Protein AF-A0A433BAV0-F1 (afdb_monomer)

Organism: NCBI:txid994334

Structure (mmCIF, N/CA/C/O backbone):
data_AF-A0A433BAV0-F1
#
_entry.id   AF-A0A433BAV0-F1
#
loop_
_atom_site.group_PDB
_atom_site.id
_atom_site.type_symbol
_atom_site.label_atom_id
_atom_site.label_alt_id
_atom_site.label_comp_id
_atom_site.label_asym_id
_atom_site.label_entity_id
_atom_site.label_seq_id
_atom_site.pdbx_PDB_ins_code
_atom_site.Cartn_x
_atom_site.Cartn_y
_atom_site.Cartn_z
_atom_site.occupancy
_atom_site.B_iso_or_equiv
_atom_site.auth_seq_id
_atom_site.auth_comp_id
_atom_site.auth_asym_id
_atom_site.auth_atom_id
_atom_site.pdbx_PDB_model_num
ATOM 1 N N . MET A 1 1 ? 34.988 6.916 -22.188 1.00 53.09 1 MET A N 1
ATOM 2 C CA . MET A 1 1 ? 36.425 6.679 -21.893 1.00 53.09 1 MET A CA 1
ATOM 3 C C . MET A 1 1 ? 37.044 7.766 -21.011 1.00 53.09 1 MET A C 1
ATOM 5 O O . MET A 1 1 ? 37.490 7.433 -19.924 1.00 53.09 1 MET A O 1
ATOM 9 N N . GLN A 1 2 ? 37.021 9.053 -21.386 1.00 59.09 2 GLN A N 1
ATOM 10 C CA . GLN A 1 2 ? 37.666 10.116 -20.585 1.00 59.09 2 GLN A CA 1
ATOM 11 C C . GLN A 1 2 ? 37.053 10.350 -19.188 1.00 59.09 2 GLN A C 1
ATOM 13 O O . GLN A 1 2 ? 37.791 10.640 -18.252 1.00 59.09 2 GLN A O 1
ATOM 18 N N . GLN A 1 3 ? 35.733 10.199 -19.019 1.00 59.81 3 GLN A N 1
ATOM 19 C CA . GLN A 1 3 ? 35.081 10.340 -17.706 1.00 59.81 3 GLN A CA 1
ATOM 20 C C . GLN A 1 3 ? 35.455 9.211 -16.736 1.00 59.81 3 GLN A C 1
ATOM 22 O O . GLN A 1 3 ? 35.831 9.491 -15.605 1.00 59.81 3 GLN A O 1
ATOM 27 N N . LEU A 1 4 ? 35.432 7.954 -17.194 1.00 59.22 4 LEU A N 1
ATOM 28 C CA . LEU A 1 4 ? 35.876 6.798 -16.405 1.00 59.22 4 LEU A CA 1
ATOM 29 C C . LEU A 1 4 ? 37.362 6.902 -16.046 1.00 59.22 4 LEU A C 1
ATOM 31 O O . LEU A 1 4 ? 37.728 6.664 -14.903 1.00 59.22 4 LEU A O 1
ATOM 35 N N . TYR A 1 5 ? 38.200 7.344 -16.990 1.00 74.44 5 TYR A N 1
ATOM 36 C CA . TYR A 1 5 ? 39.617 7.588 -16.728 1.00 74.44 5 TYR A CA 1
ATOM 37 C C . TYR A 1 5 ? 39.815 8.643 -15.633 1.00 74.44 5 TYR A C 1
ATOM 39 O O . TYR A 1 5 ? 40.478 8.362 -14.642 1.00 74.44 5 TYR A O 1
ATOM 47 N N . ARG A 1 6 ? 39.164 9.813 -15.740 1.00 75.00 6 ARG A N 1
ATOM 48 C CA . ARG A 1 6 ? 39.225 10.861 -14.703 1.00 75.00 6 ARG A CA 1
ATOM 49 C C . ARG A 1 6 ? 38.683 10.392 -13.356 1.00 75.00 6 ARG A C 1
ATOM 51 O O . ARG A 1 6 ? 39.215 10.785 -12.324 1.00 75.00 6 ARG A O 1
ATOM 58 N N . HIS A 1 7 ? 37.641 9.566 -13.362 1.00 71.25 7 HIS A N 1
ATOM 59 C CA . HIS A 1 7 ? 37.057 9.021 -12.144 1.00 71.25 7 HIS A CA 1
ATOM 60 C C . HIS A 1 7 ? 38.015 8.047 -11.443 1.00 71.25 7 HIS A C 1
ATOM 62 O O . HIS A 1 7 ? 38.162 8.114 -10.228 1.00 71.25 7 HIS A O 1
ATOM 68 N N . VAL A 1 8 ? 38.727 7.202 -12.192 1.00 74.06 8 VAL A N 1
ATOM 69 C CA . VAL A 1 8 ? 39.723 6.275 -11.633 1.00 74.06 8 VAL A CA 1
ATOM 70 C C . VAL A 1 8 ? 40.983 7.014 -11.176 1.00 74.06 8 VAL A C 1
ATOM 72 O O . VAL A 1 8 ? 41.477 6.751 -10.084 1.00 74.06 8 VAL A O 1
ATOM 75 N N . THR A 1 9 ? 41.485 7.976 -11.957 1.00 80.56 9 THR A N 1
ATOM 76 C CA . THR A 1 9 ? 42.717 8.714 -11.619 1.00 80.56 9 THR A CA 1
ATOM 77 C C . THR A 1 9 ? 42.513 9.817 -10.581 1.00 80.56 9 THR A C 1
ATOM 79 O O . THR A 1 9 ? 43.483 10.291 -10.001 1.00 80.56 9 THR A O 1
ATOM 82 N N . GLY A 1 10 ? 41.273 10.267 -10.369 1.00 81.06 10 GLY A N 1
ATOM 83 C CA . GLY A 1 10 ? 40.931 11.328 -9.418 1.00 81.06 10 GLY A CA 1
ATOM 84 C C . GLY A 1 10 ? 40.781 10.859 -7.970 1.00 81.06 10 GLY A C 1
ATOM 85 O O . GLY A 1 10 ? 40.664 11.691 -7.075 1.00 81.06 10 GLY A O 1
ATOM 86 N N . HIS A 1 11 ? 40.794 9.547 -7.726 1.00 82.88 11 HIS A N 1
ATOM 87 C CA . HIS A 1 11 ? 40.560 8.973 -6.406 1.00 82.88 11 HIS A CA 1
ATOM 88 C C . HIS A 1 11 ? 41.718 8.072 -5.985 1.00 82.88 11 HIS A C 1
ATOM 90 O O . HIS A 1 11 ? 42.185 7.219 -6.738 1.00 82.88 11 HIS A O 1
ATOM 96 N N . THR A 1 12 ? 42.183 8.257 -4.752 1.00 89.12 12 THR A N 1
ATOM 97 C CA . THR A 1 12 ? 43.285 7.471 -4.189 1.00 89.12 12 THR A CA 1
ATOM 98 C C . THR A 1 12 ? 42.813 6.082 -3.761 1.00 89.12 12 THR A C 1
ATOM 100 O O . THR A 1 12 ? 41.631 5.865 -3.497 1.00 89.12 12 THR A O 1
ATOM 103 N N . ALA A 1 13 ? 43.743 5.135 -3.602 1.00 83.81 13 ALA A N 1
ATOM 104 C CA . ALA A 1 13 ? 43.439 3.812 -3.045 1.00 83.81 13 ALA A CA 1
ATOM 105 C C . ALA A 1 13 ? 42.728 3.892 -1.675 1.00 83.81 13 ALA A C 1
ATOM 107 O O . ALA A 1 13 ? 41.858 3.077 -1.381 1.00 83.81 13 ALA A O 1
ATOM 108 N N . SER A 1 14 ? 43.041 4.918 -0.873 1.00 83.75 14 SER A N 1
ATOM 109 C CA . SER A 1 14 ? 42.375 5.190 0.407 1.00 83.75 14 SER A CA 1
ATOM 110 C C . SER A 1 14 ? 40.902 5.578 0.230 1.00 83.75 14 SER A C 1
ATOM 112 O O . SER A 1 14 ? 40.043 5.054 0.935 1.00 83.75 14 SER A O 1
ATOM 114 N N . PHE A 1 15 ? 40.580 6.426 -0.755 1.00 83.62 15 PHE A N 1
ATOM 115 C CA . PHE A 1 15 ? 39.192 6.769 -1.080 1.00 83.62 15 PHE A CA 1
ATOM 116 C C . PHE A 1 15 ? 38.385 5.530 -1.482 1.00 83.62 15 PHE A C 1
ATOM 118 O O . PHE A 1 15 ? 37.270 5.336 -1.000 1.00 83.62 15 PHE A O 1
ATOM 125 N N . TRP A 1 16 ? 38.962 4.666 -2.321 1.00 79.69 16 TRP A N 1
ATOM 126 C CA . TRP A 1 16 ? 38.311 3.428 -2.750 1.00 79.69 16 TRP A CA 1
ATOM 127 C C . TRP A 1 16 ? 38.088 2.462 -1.588 1.00 79.69 16 TRP A C 1
ATOM 129 O O . TRP A 1 16 ? 36.984 1.943 -1.441 1.00 79.69 16 TRP A O 1
ATOM 139 N N . ALA A 1 17 ? 39.088 2.282 -0.722 1.00 85.06 17 ALA A N 1
ATOM 140 C CA . ALA A 1 17 ? 38.954 1.466 0.481 1.00 85.06 17 ALA A CA 1
ATOM 141 C C . ALA A 1 17 ? 37.868 2.016 1.419 1.00 85.06 17 ALA A C 1
ATOM 143 O O . ALA A 1 17 ? 37.034 1.258 1.908 1.00 85.06 17 ALA A O 1
ATOM 144 N N . HIS A 1 18 ? 37.822 3.333 1.624 1.00 83.19 18 HIS A N 1
ATOM 145 C CA . HIS A 1 18 ? 36.827 3.966 2.487 1.00 83.19 18 HIS A CA 1
ATOM 146 C C . HIS A 1 18 ? 35.410 3.876 1.902 1.00 83.19 18 HIS A C 1
ATOM 148 O O . HIS A 1 18 ? 34.465 3.576 2.626 1.00 83.19 18 HIS A O 1
ATOM 154 N N . SER A 1 19 ? 35.257 4.085 0.591 1.00 79.56 19 SER A N 1
ATOM 155 C CA . SER A 1 19 ? 33.977 3.942 -0.116 1.00 79.56 19 SER A CA 1
ATOM 156 C C . SER A 1 19 ? 33.468 2.500 -0.070 1.00 79.56 19 SER A C 1
ATOM 158 O O . SER A 1 19 ? 32.309 2.266 0.268 1.00 79.56 19 SER A O 1
ATOM 160 N N . PHE A 1 20 ? 34.354 1.531 -0.312 1.00 84.00 20 PHE A N 1
ATOM 161 C CA . PHE A 1 20 ? 34.034 0.109 -0.238 1.00 84.00 20 PHE A CA 1
ATOM 162 C C . PHE A 1 20 ? 33.634 -0.310 1.176 1.00 84.00 20 PHE A C 1
ATOM 164 O O . PHE A 1 20 ? 32.605 -0.951 1.342 1.00 84.00 20 PHE A O 1
ATOM 171 N N . VAL A 1 21 ? 34.385 0.099 2.206 1.00 87.62 21 VAL A N 1
ATOM 172 C CA . VAL A 1 21 ? 34.033 -0.175 3.609 1.00 87.62 21 VAL A CA 1
ATOM 173 C C . VAL A 1 21 ? 32.712 0.498 3.985 1.00 87.62 21 VAL A C 1
ATOM 175 O O . VAL A 1 21 ? 31.890 -0.126 4.645 1.00 87.62 21 VAL A O 1
ATOM 178 N N . LYS A 1 22 ? 32.452 1.729 3.529 1.00 81.00 22 LYS A N 1
ATOM 179 C CA . LYS A 1 22 ? 31.175 2.423 3.757 1.00 81.00 22 LYS A CA 1
ATOM 180 C C . LYS A 1 22 ? 30.002 1.700 3.088 1.00 81.00 22 LYS A C 1
ATOM 182 O O . LYS A 1 22 ? 28.964 1.543 3.725 1.00 81.00 22 LYS A O 1
ATOM 187 N N . GLN A 1 23 ? 30.174 1.231 1.851 1.00 76.69 23 GLN A N 1
ATOM 188 C CA . GLN A 1 23 ? 29.190 0.394 1.160 1.00 76.69 23 GLN A CA 1
ATOM 189 C C . GLN A 1 23 ? 28.991 -0.945 1.870 1.00 76.69 23 GLN A C 1
ATOM 191 O O . GLN A 1 23 ? 27.859 -1.351 2.088 1.00 76.69 23 GLN A O 1
ATOM 196 N N . LEU A 1 24 ? 30.063 -1.604 2.308 1.00 77.69 24 LEU A N 1
ATOM 197 C CA . LEU A 1 24 ? 29.986 -2.839 3.088 1.00 77.69 24 LEU A CA 1
ATOM 198 C C . LEU A 1 24 ? 29.249 -2.632 4.404 1.00 77.69 24 LEU A C 1
ATOM 200 O O . LEU A 1 24 ? 28.427 -3.458 4.757 1.00 77.69 24 LEU A O 1
ATOM 204 N N . ILE A 1 25 ? 29.499 -1.536 5.116 1.00 77.94 25 ILE A N 1
ATOM 205 C CA . ILE A 1 25 ? 28.779 -1.212 6.350 1.00 77.94 25 ILE A CA 1
ATOM 206 C C . ILE A 1 25 ? 27.303 -0.942 6.048 1.00 77.94 25 ILE A C 1
ATOM 208 O O . ILE A 1 25 ? 26.456 -1.432 6.788 1.00 77.94 25 ILE A O 1
ATOM 212 N N . SER A 1 26 ? 26.969 -0.229 4.964 1.00 71.19 26 SER A N 1
ATOM 213 C CA . SER A 1 26 ? 25.565 -0.050 4.570 1.00 71.19 26 SER A CA 1
ATOM 214 C C . SER A 1 26 ? 24.903 -1.365 4.165 1.00 71.19 26 SER A C 1
ATOM 216 O O . SER A 1 26 ? 23.768 -1.610 4.547 1.00 71.19 26 SER A O 1
ATOM 218 N N . GLU A 1 27 ? 25.616 -2.244 3.461 1.00 68.94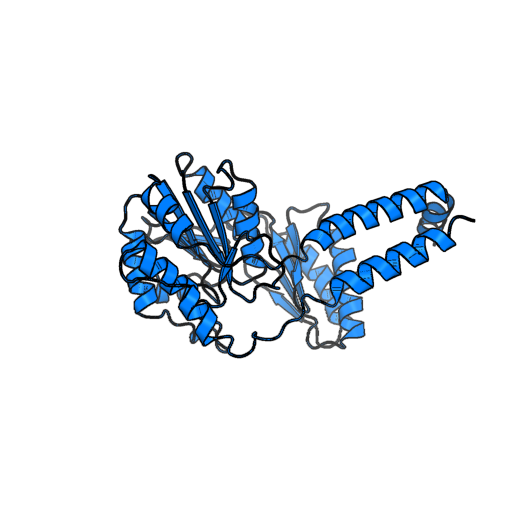 27 GLU A N 1
ATOM 219 C CA . GLU A 1 27 ? 25.099 -3.552 3.058 1.00 68.94 27 GLU A CA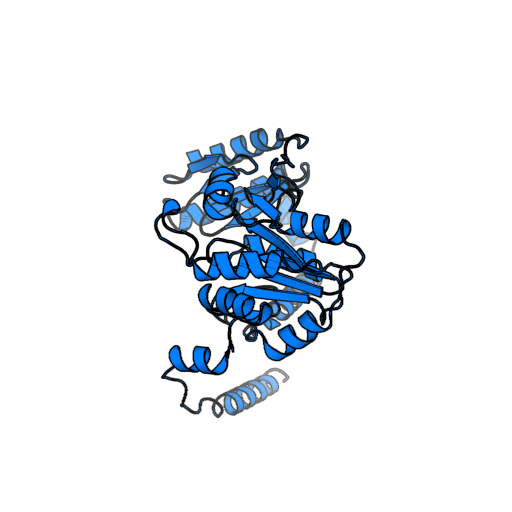 1
ATOM 220 C C . GLU A 1 27 ? 25.002 -4.515 4.240 1.00 68.94 27 GLU A C 1
ATOM 222 O O . GLU A 1 27 ? 24.068 -5.295 4.300 1.00 68.94 27 GLU A O 1
ATOM 227 N N . VAL A 1 28 ? 25.907 -4.442 5.218 1.00 66.12 28 VAL A N 1
ATOM 228 C CA . VAL A 1 28 ? 25.837 -5.221 6.463 1.00 66.12 28 VAL A CA 1
ATOM 229 C C . VAL A 1 28 ? 24.716 -4.708 7.367 1.00 66.12 28 VAL A C 1
ATOM 231 O O . VAL A 1 28 ? 24.016 -5.522 7.959 1.00 66.12 28 VAL A O 1
ATOM 234 N N . ALA A 1 29 ? 24.487 -3.393 7.428 1.00 60.03 29 ALA A N 1
ATOM 235 C CA . ALA A 1 29 ? 23.325 -2.810 8.102 1.00 60.03 29 ALA A CA 1
ATOM 236 C C . ALA A 1 29 ? 22.004 -3.208 7.416 1.00 60.03 29 ALA A C 1
ATOM 238 O O . ALA A 1 29 ? 21.011 -3.457 8.093 1.00 60.03 29 ALA A O 1
ATOM 239 N N . ASN A 1 30 ? 22.004 -3.350 6.087 1.00 56.72 30 ASN A N 1
ATOM 240 C CA . ASN A 1 30 ? 20.874 -3.912 5.342 1.00 56.72 30 ASN A CA 1
ATOM 241 C C . ASN A 1 30 ? 20.777 -5.445 5.491 1.00 56.72 30 ASN A C 1
ATOM 243 O O . ASN A 1 30 ? 19.691 -6.009 5.418 1.00 56.72 30 ASN A O 1
ATOM 247 N N . ALA A 1 31 ? 21.899 -6.143 5.692 1.00 51.78 31 ALA A N 1
ATOM 248 C CA . ALA A 1 31 ? 21.953 -7.594 5.860 1.00 51.78 31 ALA A CA 1
ATOM 249 C C . ALA A 1 31 ? 21.593 -8.042 7.283 1.00 51.78 31 A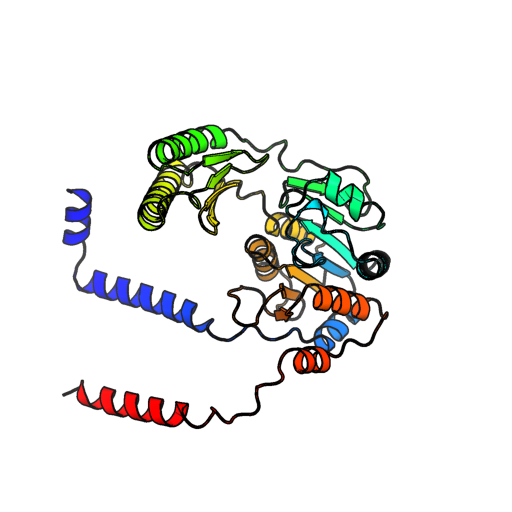LA A C 1
ATOM 251 O O . ALA A 1 31 ? 21.226 -9.200 7.463 1.00 51.78 31 ALA A O 1
ATOM 252 N N . SER A 1 32 ? 21.645 -7.152 8.282 1.00 46.69 32 SER A N 1
ATOM 253 C CA . SER A 1 32 ? 21.119 -7.423 9.627 1.00 46.69 32 SER A CA 1
ATOM 254 C C . SER A 1 32 ? 19.591 -7.571 9.687 1.00 46.69 32 SER A C 1
ATOM 256 O O . SER A 1 32 ? 19.089 -8.077 10.688 1.00 46.69 32 SER A O 1
ATOM 258 N N . ASP A 1 33 ? 18.868 -7.274 8.600 1.00 49.81 33 ASP A N 1
ATOM 259 C CA . ASP A 1 33 ? 17.461 -7.666 8.397 1.00 49.81 33 ASP A CA 1
ATOM 260 C C . ASP A 1 33 ? 17.317 -9.132 7.921 1.00 49.81 33 ASP A C 1
ATOM 262 O O . ASP A 1 33 ? 16.349 -9.514 7.266 1.00 49.81 33 ASP A O 1
ATOM 266 N N . SER A 1 34 ? 18.282 -10.000 8.242 1.00 53.66 34 SER A N 1
ATOM 267 C CA . SER A 1 34 ? 18.169 -11.454 8.064 1.00 53.66 34 SER A CA 1
ATOM 268 C C . SER A 1 34 ? 17.353 -12.142 9.166 1.00 53.66 34 SER A C 1
ATOM 270 O O . SER A 1 34 ? 17.265 -13.370 9.181 1.00 53.66 34 SER A O 1
ATOM 272 N N . ASN A 1 35 ? 16.801 -11.385 10.118 1.00 66.00 35 ASN A N 1
ATOM 273 C CA . ASN A 1 35 ? 15.854 -11.934 11.077 1.00 66.00 35 ASN A CA 1
ATOM 274 C C . ASN A 1 35 ? 14.478 -12.048 10.411 1.00 66.00 35 ASN A C 1
ATOM 276 O O . ASN A 1 35 ? 13.991 -11.051 9.879 1.00 66.00 35 ASN A O 1
ATOM 280 N N . PRO A 1 36 ? 13.838 -13.229 10.454 1.00 84.12 36 PRO A N 1
ATOM 281 C CA . PRO A 1 36 ? 12.478 -13.382 9.963 1.00 84.12 36 PRO A CA 1
ATOM 282 C C . PRO A 1 36 ? 11.559 -12.369 10.642 1.00 84.12 36 PRO A C 1
ATOM 284 O O . PRO A 1 36 ? 11.639 -12.182 11.863 1.00 84.12 36 PRO A O 1
ATOM 287 N N . THR A 1 37 ? 10.674 -11.734 9.876 1.00 91.69 37 THR A N 1
ATOM 288 C CA . THR A 1 37 ? 9.649 -10.856 10.445 1.00 91.69 37 THR A CA 1
ATOM 289 C C . THR A 1 37 ? 8.831 -11.677 11.452 1.00 91.69 37 THR A C 1
ATOM 291 O O . THR A 1 37 ? 8.431 -12.798 11.132 1.00 91.69 37 THR A O 1
ATOM 294 N N . PRO A 1 38 ? 8.589 -11.202 12.686 1.00 94.25 38 PRO A N 1
ATOM 295 C CA . PRO A 1 38 ? 7.866 -11.985 13.685 1.00 94.25 38 PRO A CA 1
ATOM 296 C C . PRO A 1 38 ? 6.385 -12.131 13.318 1.00 94.25 38 PRO A C 1
ATOM 298 O O . PRO A 1 38 ? 5.824 -11.308 12.591 1.00 94.25 38 PRO A O 1
ATOM 301 N N . PHE A 1 39 ? 5.736 -13.185 13.818 1.00 95.50 39 PHE A N 1
ATOM 302 C CA . PHE A 1 39 ? 4.282 -13.337 13.700 1.00 95.50 39 PHE A CA 1
ATOM 303 C C . PHE A 1 39 ? 3.567 -12.239 14.477 1.00 95.50 39 PHE A C 1
ATOM 305 O O . PHE A 1 39 ? 3.983 -11.923 15.591 1.00 95.50 39 PHE A O 1
ATOM 312 N N . LEU A 1 40 ? 2.478 -11.713 13.915 1.00 96.56 40 LEU A N 1
ATOM 313 C CA . LEU A 1 40 ? 1.626 -10.716 14.564 1.00 96.56 40 LEU A CA 1
ATOM 314 C C . LEU A 1 40 ? 1.223 -11.143 15.985 1.00 96.56 40 LEU A C 1
ATOM 316 O O . LEU A 1 40 ? 0.585 -12.174 16.164 1.00 96.56 40 LEU A O 1
ATOM 320 N N . ASP A 1 41 ? 1.542 -10.335 16.996 1.00 95.19 41 ASP A N 1
ATOM 321 C CA . ASP A 1 41 ? 1.051 -10.544 18.362 1.00 95.19 41 ASP A CA 1
ATOM 322 C C . ASP A 1 41 ? -0.391 -10.026 18.486 1.00 95.19 41 ASP A C 1
ATOM 324 O O . ASP A 1 41 ? -0.634 -8.840 18.726 1.00 95.19 41 ASP A O 1
ATOM 328 N N . VAL A 1 42 ? -1.362 -10.921 18.290 1.00 94.12 42 VAL A N 1
ATOM 329 C CA . VAL A 1 42 ? -2.790 -10.563 18.301 1.00 94.12 42 VAL A CA 1
ATOM 330 C C . VAL A 1 42 ? -3.281 -10.164 19.690 1.00 94.12 42 VAL A C 1
ATOM 332 O O . VAL A 1 42 ? -4.112 -9.267 19.794 1.00 94.12 42 VAL A O 1
ATOM 335 N N . ASP A 1 43 ? -2.737 -10.729 20.767 1.00 93.12 43 ASP A N 1
ATOM 336 C CA . ASP A 1 43 ? -3.131 -10.344 22.128 1.00 93.12 43 ASP A CA 1
ATOM 337 C C . ASP A 1 43 ? -2.671 -8.917 22.453 1.00 93.12 43 ASP A C 1
ATOM 339 O O . ASP A 1 43 ? -3.371 -8.135 23.109 1.00 93.12 43 ASP A O 1
ATOM 343 N N . ASN A 1 44 ? -1.469 -8.547 22.008 1.00 95.06 44 ASN A N 1
ATOM 344 C CA . ASN A 1 44 ? -0.986 -7.177 22.114 1.00 95.06 44 ASN A CA 1
ATOM 345 C C . ASN A 1 44 ? -1.782 -6.221 21.216 1.00 95.06 44 ASN A C 1
ATOM 347 O O . ASN A 1 44 ? -2.213 -5.174 21.706 1.00 95.06 44 ASN A O 1
ATOM 351 N N . LEU A 1 45 ? -2.039 -6.618 19.966 1.00 96.25 45 LEU A N 1
ATOM 352 C CA . LEU A 1 45 ? -2.880 -5.879 19.026 1.00 96.25 45 LEU A CA 1
ATOM 353 C C . LEU A 1 45 ? -4.260 -5.583 19.621 1.00 96.25 45 LEU A C 1
ATOM 355 O O . LEU A 1 45 ? -4.674 -4.430 19.626 1.00 96.25 45 LEU A O 1
ATOM 359 N N . LEU A 1 46 ? -4.952 -6.588 20.166 1.00 95.12 46 LEU A N 1
ATOM 360 C CA . LEU A 1 46 ? -6.289 -6.433 20.750 1.00 95.12 46 LEU A CA 1
ATOM 361 C C . LEU A 1 46 ? -6.283 -5.481 21.941 1.00 95.12 46 LEU A C 1
ATOM 363 O O . LEU A 1 46 ? -7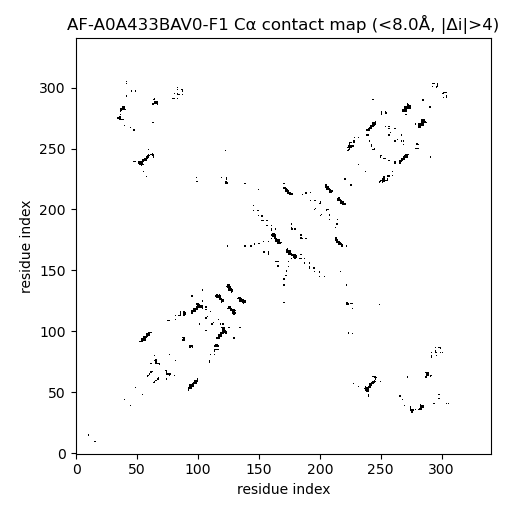.148 -4.614 22.040 1.00 95.12 46 LEU A O 1
ATOM 367 N N . ARG A 1 47 ? -5.295 -5.596 22.837 1.00 95.38 47 ARG A N 1
ATOM 368 C CA . ARG A 1 47 ? -5.162 -4.669 23.973 1.00 95.38 47 ARG A CA 1
ATOM 369 C C . ARG A 1 47 ? -4.980 -3.228 23.506 1.00 95.38 47 ARG A C 1
ATOM 371 O O . ARG A 1 47 ? -5.606 -2.330 24.065 1.00 95.38 47 ARG A O 1
ATOM 378 N N . LYS A 1 48 ? -4.139 -3.004 22.495 1.00 96.69 48 LYS A N 1
ATOM 379 C CA . LYS A 1 48 ? -3.901 -1.672 21.926 1.00 96.69 48 LYS A CA 1
ATOM 380 C C . LYS A 1 48 ? -5.107 -1.140 21.164 1.00 96.69 48 LYS A C 1
ATOM 382 O O . LYS A 1 48 ? -5.462 0.019 21.341 1.00 96.69 48 LYS A O 1
ATOM 387 N N . TYR A 1 49 ? -5.769 -1.992 20.394 1.00 96.94 49 TYR A N 1
ATOM 388 C CA . TYR A 1 49 ? -6.993 -1.667 19.681 1.00 96.94 49 TYR A CA 1
ATOM 389 C C . TYR A 1 49 ? -8.115 -1.283 20.656 1.00 96.94 49 TYR A C 1
ATOM 391 O O . TYR A 1 49 ? -8.659 -0.193 20.571 1.00 96.94 49 TYR A O 1
ATOM 399 N N . HIS A 1 50 ? -8.429 -2.096 21.663 1.00 94.69 50 HIS A N 1
ATOM 400 C CA . HIS A 1 50 ? -9.496 -1.749 22.610 1.00 94.69 50 HIS A CA 1
ATOM 401 C C . HIS A 1 50 ? -9.154 -0.559 23.518 1.00 94.69 50 HIS A C 1
ATOM 403 O O . HIS A 1 50 ? -10.062 0.111 24.006 1.00 94.69 50 HIS A O 1
ATOM 409 N N . GLY A 1 51 ? -7.866 -0.286 23.746 1.00 95.50 51 GLY A N 1
ATOM 410 C CA . GLY A 1 51 ? -7.409 0.865 24.526 1.00 95.50 51 GLY A CA 1
ATOM 411 C C . GLY A 1 51 ? -7.396 2.195 23.765 1.00 95.50 51 GLY A C 1
ATOM 412 O O . GLY A 1 51 ? -7.309 3.241 24.408 1.00 95.50 51 GLY A O 1
ATOM 413 N N . SER A 1 52 ? -7.468 2.172 22.433 1.00 97.06 52 SER A N 1
ATOM 414 C CA . SER A 1 52 ? -7.400 3.366 21.588 1.00 97.06 52 SER A CA 1
ATOM 415 C C . SER A 1 52 ? -8.773 3.972 21.317 1.00 97.06 52 SER A C 1
ATOM 417 O O . SER A 1 52 ? -9.797 3.275 21.292 1.00 97.06 52 SER A O 1
ATOM 419 N N . LYS A 1 53 ? -8.785 5.293 21.128 1.00 96.50 53 LYS A N 1
ATOM 420 C CA . LYS A 1 53 ? -10.000 6.096 20.938 1.00 96.50 53 LYS A CA 1
ATOM 421 C C . LYS A 1 53 ? -10.261 6.442 19.481 1.00 96.50 53 LYS A C 1
ATOM 423 O O . LYS A 1 53 ? -11.408 6.698 19.133 1.00 96.50 53 LYS A O 1
ATOM 428 N N . LYS A 1 54 ? -9.229 6.494 18.639 1.00 97.44 54 LYS A N 1
ATOM 429 C CA . LYS A 1 54 ? -9.363 6.818 17.219 1.00 97.44 54 LYS A CA 1
ATOM 430 C C . LYS A 1 54 ? -8.368 6.010 16.393 1.00 97.44 54 LYS A C 1
ATOM 432 O O . LYS A 1 54 ? -7.158 6.220 16.454 1.00 97.44 54 LYS A O 1
ATOM 437 N N . ARG A 1 55 ? -8.903 5.096 15.589 1.00 98.12 55 ARG A N 1
ATOM 438 C CA . ARG A 1 55 ? -8.163 4.012 14.940 1.00 98.12 55 ARG A CA 1
ATOM 439 C C . ARG A 1 55 ? -8.195 4.174 13.432 1.00 98.12 55 ARG A C 1
ATOM 441 O O . ARG A 1 55 ? -9.268 4.267 12.842 1.00 98.12 55 ARG A O 1
ATOM 448 N N . LEU A 1 56 ? -7.027 4.167 12.805 1.00 98.38 56 LEU A N 1
ATOM 449 C CA . LEU A 1 56 ? -6.897 4.153 11.350 1.00 98.38 56 LEU A CA 1
ATOM 450 C C . LEU A 1 56 ? -6.555 2.740 10.885 1.00 98.38 56 LEU A C 1
ATOM 452 O O . LEU A 1 56 ? -5.536 2.189 11.291 1.00 98.38 56 LEU A O 1
ATOM 456 N N . LEU A 1 57 ? -7.401 2.142 10.053 1.00 98.62 57 LEU A N 1
ATOM 457 C CA . LEU A 1 57 ? -7.242 0.756 9.615 1.00 98.62 57 LEU A CA 1
ATOM 458 C C . LEU A 1 57 ? -7.129 0.726 8.089 1.00 98.62 57 LEU A C 1
ATOM 460 O O . LEU A 1 57 ? -8.080 1.066 7.390 1.00 98.62 57 LEU A O 1
ATOM 464 N N . PHE A 1 58 ? -5.966 0.334 7.582 1.00 98.50 58 PHE A N 1
ATOM 465 C CA . PHE A 1 58 ? -5.632 0.302 6.162 1.00 98.50 58 PHE A CA 1
ATOM 466 C C . PHE A 1 58 ? -5.441 -1.141 5.703 1.00 98.50 58 PHE A C 1
ATOM 468 O O . PHE A 1 58 ? -4.658 -1.895 6.283 1.00 98.50 58 PHE A O 1
ATOM 475 N N . PHE A 1 59 ? -6.129 -1.530 4.642 1.00 98.38 59 PHE A N 1
ATOM 476 C CA . PHE A 1 59 ? -6.034 -2.875 4.095 1.00 98.38 59 PHE A CA 1
ATOM 477 C C . PHE A 1 59 ? -5.787 -2.802 2.599 1.00 98.38 59 PHE A C 1
ATOM 479 O O . PHE A 1 59 ? -6.523 -2.138 1.873 1.00 98.38 59 PHE A O 1
ATOM 486 N N . ASP A 1 60 ? -4.783 -3.516 2.118 1.00 97.38 60 ASP A N 1
ATOM 487 C CA . ASP A 1 60 ? -4.790 -3.935 0.726 1.00 97.38 60 ASP A CA 1
ATOM 488 C C . ASP A 1 60 ? -5.907 -4.975 0.475 1.00 97.38 60 ASP A C 1
ATOM 490 O O . ASP A 1 60 ? -6.493 -5.527 1.410 1.00 97.38 60 ASP A O 1
ATOM 494 N N . TYR A 1 61 ? -6.245 -5.218 -0.791 1.00 94.56 61 TYR A N 1
ATOM 495 C CA . TYR A 1 61 ? -7.287 -6.158 -1.181 1.00 94.56 61 TYR A CA 1
ATOM 496 C C . TYR A 1 61 ? -6.737 -7.518 -1.641 1.00 94.56 61 TYR A C 1
ATOM 498 O O . TYR A 1 61 ? -6.948 -8.528 -0.963 1.00 94.56 61 TYR A O 1
ATOM 506 N N . ASP A 1 62 ? -6.068 -7.567 -2.794 1.00 89.50 62 ASP A N 1
ATOM 507 C CA . ASP A 1 62 ? -5.653 -8.809 -3.452 1.00 89.50 62 ASP A CA 1
ATOM 508 C C . ASP A 1 62 ? -4.449 -9.431 -2.752 1.00 89.50 62 ASP A C 1
ATOM 510 O O . ASP A 1 62 ? -3.400 -8.827 -2.694 1.00 89.50 62 ASP A O 1
ATOM 514 N N . GLY A 1 63 ? -4.569 -10.661 -2.259 1.00 88.31 63 GLY A N 1
ATOM 515 C CA . GLY A 1 63 ? -3.520 -11.302 -1.459 1.00 88.31 63 GLY A CA 1
ATOM 516 C C . GLY A 1 63 ? -3.571 -10.942 0.026 1.00 88.31 63 GLY A C 1
ATOM 517 O O . GLY A 1 63 ? -2.994 -11.670 0.835 1.00 88.31 63 GLY A O 1
ATOM 518 N N . THR A 1 64 ? -4.356 -9.926 0.397 1.00 94.56 64 THR A N 1
ATOM 519 C CA . THR A 1 64 ? -4.501 -9.449 1.779 1.00 94.56 64 THR A CA 1
ATOM 520 C C . THR A 1 64 ? -5.872 -9.765 2.381 1.00 94.56 64 THR A C 1
ATOM 522 O O . THR A 1 64 ? -5.954 -10.499 3.362 1.00 94.56 64 THR A O 1
ATOM 525 N N . LEU A 1 65 ? -6.963 -9.261 1.797 1.00 94.25 65 LEU A N 1
ATOM 526 C CA . LEU A 1 65 ? -8.344 -9.547 2.228 1.00 94.25 65 LEU A CA 1
ATOM 527 C C . LEU A 1 65 ? -8.978 -10.705 1.448 1.00 94.25 65 LEU A C 1
ATOM 529 O O . LEU A 1 65 ? -9.952 -11.309 1.897 1.00 94.25 65 LEU A O 1
ATOM 533 N N . THR A 1 66 ? -8.431 -11.021 0.275 1.00 90.69 66 THR A N 1
ATOM 534 C CA . THR A 1 66 ? -8.852 -12.146 -0.565 1.00 90.69 66 THR A CA 1
ATOM 535 C C . THR A 1 66 ? -7.620 -12.903 -1.066 1.00 90.69 66 THR A C 1
ATOM 537 O O . THR A 1 66 ? -6.595 -12.280 -1.330 1.00 90.69 66 THR A O 1
ATOM 540 N N . PRO A 1 67 ? -7.629 -14.244 -1.173 1.00 85.12 67 PRO A N 1
ATOM 541 C CA . PRO A 1 67 ? -6.493 -14.984 -1.722 1.00 85.12 67 PRO A CA 1
ATOM 542 C C . PRO A 1 67 ? -6.171 -14.579 -3.166 1.00 85.12 67 PRO A C 1
ATOM 544 O O . PRO A 1 67 ? -7.079 -14.372 -3.971 1.00 85.12 67 PRO A O 1
ATOM 547 N N . ILE A 1 68 ? -4.887 -14.585 -3.539 1.00 76.25 68 ILE A N 1
ATOM 548 C CA . ILE A 1 68 ? -4.469 -14.373 -4.934 1.00 76.25 68 ILE A CA 1
ATOM 549 C C . ILE A 1 68 ? -5.125 -15.434 -5.833 1.00 76.25 68 ILE A C 1
ATOM 551 O O . ILE A 1 68 ? -4.981 -16.644 -5.619 1.00 76.25 68 ILE A O 1
ATOM 555 N N . ARG A 1 69 ? -5.833 -14.992 -6.878 1.00 74.56 69 ARG A N 1
ATOM 556 C CA . ARG A 1 69 ? -6.448 -15.865 -7.891 1.00 74.56 69 ARG A CA 1
ATOM 557 C C . ARG A 1 69 ? -5.785 -15.679 -9.251 1.00 74.56 69 ARG A C 1
ATOM 559 O O . ARG A 1 69 ? -5.318 -14.602 -9.594 1.00 74.56 69 ARG A O 1
ATOM 566 N N . LYS A 1 70 ? -5.784 -16.749 -10.057 1.00 61.34 70 LYS A N 1
ATOM 567 C CA . LYS A 1 70 ? -5.235 -16.726 -11.428 1.00 61.34 70 LYS A CA 1
ATOM 568 C C . LYS A 1 70 ? -6.012 -15.798 -12.363 1.00 61.34 70 LYS A C 1
ATOM 570 O O . LYS A 1 70 ? -5.423 -15.231 -13.272 1.00 61.34 70 LYS A O 1
ATOM 575 N N . MET A 1 71 ? -7.324 -15.682 -12.161 1.00 58.81 71 MET A N 1
ATOM 576 C CA . MET A 1 71 ? -8.175 -14.766 -12.914 1.00 58.81 71 MET A CA 1
ATOM 577 C C . MET A 1 71 ? -8.543 -13.586 -12.012 1.00 58.81 71 MET A C 1
ATOM 579 O O . MET A 1 71 ? -9.132 -13.826 -10.954 1.00 58.81 71 MET A O 1
ATOM 583 N N . PRO A 1 72 ? -8.252 -12.337 -12.416 1.00 61.12 72 PRO A N 1
ATOM 584 C CA . PRO A 1 72 ? -8.548 -11.155 -11.612 1.00 61.12 72 PRO A CA 1
ATOM 585 C C . PRO A 1 72 ? -10.016 -11.063 -11.174 1.00 61.12 72 PRO A C 1
ATOM 587 O O . PRO A 1 72 ? -10.276 -10.660 -10.047 1.00 61.12 72 PRO A O 1
ATOM 590 N N . ASN A 1 73 ? -10.967 -11.489 -12.010 1.00 64.62 73 ASN A N 1
ATOM 591 C CA . ASN A 1 73 ? -12.407 -11.408 -11.721 1.00 64.62 73 ASN A CA 1
ATOM 592 C C . ASN A 1 73 ? -12.903 -12.500 -10.753 1.00 64.62 73 ASN A C 1
ATOM 594 O O . ASN A 1 73 ? -14.053 -12.478 -10.336 1.00 64.62 73 ASN A O 1
ATOM 598 N N . ALA A 1 74 ? -12.054 -13.471 -10.398 1.00 67.31 74 ALA A N 1
ATOM 599 C CA . ALA A 1 74 ? -12.395 -14.554 -9.474 1.00 67.31 74 ALA A CA 1
ATOM 600 C C . ALA A 1 74 ? -12.025 -14.240 -8.013 1.00 67.31 74 ALA A C 1
ATOM 602 O O . ALA A 1 74 ? -12.240 -15.076 -7.135 1.00 67.31 74 ALA A O 1
ATOM 603 N N . ALA A 1 75 ? -11.456 -13.062 -7.742 1.00 69.81 75 ALA A N 1
ATOM 604 C CA . ALA A 1 75 ? -11.049 -12.614 -6.410 1.00 69.81 75 ALA A CA 1
ATOM 605 C C . ALA A 1 75 ? -12.236 -12.120 -5.555 1.00 69.81 75 ALA A C 1
ATOM 607 O O . ALA A 1 75 ? -12.083 -11.195 -4.771 1.00 69.81 75 ALA A O 1
ATOM 608 N N . VAL A 1 76 ? -13.412 -12.739 -5.707 1.00 76.69 76 VAL A N 1
ATOM 609 C CA . VAL A 1 76 ? -14.662 -12.343 -5.042 1.00 76.69 76 VAL A CA 1
ATOM 610 C C . VAL A 1 76 ? -14.483 -12.329 -3.513 1.00 76.69 76 VAL A C 1
ATOM 612 O O . VAL A 1 76 ? -13.902 -13.277 -2.971 1.00 76.69 76 VAL A O 1
ATOM 615 N N . PRO A 1 77 ? -14.994 -11.299 -2.805 1.00 84.38 77 PRO A N 1
ATOM 616 C CA . PRO A 1 77 ? -14.939 -11.220 -1.349 1.00 84.38 77 PRO A CA 1
ATOM 617 C C . PRO A 1 77 ? -15.507 -12.469 -0.658 1.00 84.38 77 PRO A C 1
ATOM 619 O O . PRO A 1 77 ? -16.643 -12.861 -0.944 1.00 84.38 77 PRO A O 1
ATOM 622 N N . PRO A 1 78 ? -14.795 -13.068 0.311 1.00 85.62 78 PRO A N 1
ATOM 623 C CA . PRO A 1 78 ? -15.401 -14.055 1.196 1.00 85.62 78 PRO A CA 1
ATOM 624 C C . PRO A 1 78 ? -16.578 -13.435 1.981 1.00 85.62 78 PRO A C 1
ATOM 626 O O . PRO A 1 78 ? -16.434 -12.318 2.485 1.00 85.62 78 PRO A O 1
ATOM 629 N N . PRO A 1 79 ? -17.718 -14.134 2.160 1.00 88.56 79 PRO A N 1
ATOM 630 C CA . PRO A 1 79 ? -18.867 -13.590 2.895 1.00 88.56 79 PRO A CA 1
ATOM 631 C C . PRO A 1 79 ? -18.529 -13.149 4.325 1.00 88.56 79 PRO A C 1
ATOM 633 O O . PRO A 1 79 ? -18.980 -12.097 4.779 1.00 88.56 79 PRO A O 1
ATOM 636 N N . ASP A 1 80 ? -17.687 -13.921 5.018 1.00 88.94 80 ASP A N 1
ATOM 637 C CA . ASP A 1 80 ? -17.217 -13.575 6.362 1.00 88.94 80 ASP A CA 1
ATOM 638 C C . ASP A 1 80 ? -16.349 -12.314 6.358 1.00 88.94 80 ASP A C 1
ATOM 640 O O . ASP A 1 80 ? -16.470 -11.491 7.261 1.00 88.94 80 ASP A O 1
ATOM 644 N N . MET A 1 81 ? -15.527 -12.118 5.320 1.00 93.50 81 MET A N 1
ATOM 645 C CA . MET A 1 81 ? -14.708 -10.913 5.178 1.00 93.50 81 MET A CA 1
ATOM 646 C C . MET A 1 81 ? -15.596 -9.673 5.059 1.00 93.50 81 MET A C 1
ATOM 648 O O . MET A 1 81 ? -15.413 -8.737 5.831 1.00 93.50 81 MET A O 1
ATOM 652 N N . LEU A 1 82 ? -16.612 -9.695 4.187 1.00 94.69 82 LEU A N 1
ATOM 653 C CA . LEU A 1 82 ? -17.560 -8.579 4.054 1.00 94.69 82 LEU A CA 1
ATOM 654 C C . LEU A 1 82 ? -18.283 -8.283 5.370 1.00 94.69 82 LEU A C 1
ATOM 656 O O . LEU A 1 82 ? -18.366 -7.132 5.792 1.00 94.69 82 LEU A O 1
ATOM 660 N N . LYS A 1 83 ? -18.760 -9.328 6.053 1.00 94.88 83 LYS A N 1
ATOM 661 C CA . LYS A 1 83 ? -19.429 -9.202 7.353 1.00 94.88 83 LYS A CA 1
ATOM 662 C C . LYS A 1 83 ? -18.520 -8.576 8.412 1.00 94.88 83 LYS A C 1
ATOM 664 O O . LYS A 1 83 ? -18.980 -7.744 9.192 1.00 94.88 83 LYS A O 1
ATOM 669 N N . TYR A 1 84 ? -17.258 -8.994 8.489 1.00 95.88 84 TYR A N 1
ATOM 670 C CA . TYR A 1 84 ? -16.315 -8.447 9.463 1.00 95.88 84 TYR A CA 1
ATOM 671 C C . TYR A 1 84 ? -15.889 -7.026 9.108 1.00 95.88 84 TYR A C 1
ATOM 673 O O . TYR A 1 84 ? -15.822 -6.197 10.009 1.00 95.88 84 TYR A O 1
ATOM 681 N N . MET A 1 85 ? -15.685 -6.718 7.826 1.00 96.19 85 MET A N 1
ATOM 682 C CA . MET A 1 85 ? -15.397 -5.359 7.360 1.00 96.19 85 MET A CA 1
ATOM 683 C C . MET A 1 85 ? -16.539 -4.393 7.674 1.00 96.19 85 MET A C 1
ATOM 685 O O . MET A 1 85 ? -16.277 -3.312 8.190 1.00 96.19 85 MET A O 1
ATOM 689 N N . GLN A 1 86 ? -17.792 -4.805 7.453 1.00 96.06 86 GLN A N 1
ATOM 690 C CA . GLN A 1 86 ? -18.971 -4.016 7.818 1.00 96.06 86 GLN A CA 1
ATOM 691 C C . GLN A 1 86 ? -18.988 -3.704 9.318 1.00 96.06 86 GLN A C 1
ATOM 693 O O . GLN A 1 86 ? -19.024 -2.543 9.707 1.00 96.06 86 GLN A O 1
ATOM 698 N N . LYS A 1 87 ? -18.852 -4.722 10.177 1.00 96.56 87 LYS A N 1
ATOM 699 C CA . LYS A 1 87 ? -18.790 -4.515 11.634 1.00 96.56 87 LYS A CA 1
ATOM 700 C C . LYS A 1 87 ? -17.618 -3.639 12.072 1.00 96.56 87 LYS A C 1
ATOM 702 O O . LYS A 1 87 ? -17.724 -2.911 13.053 1.00 96.56 87 LYS A O 1
ATOM 707 N N . LEU A 1 88 ? -16.486 -3.748 11.381 1.00 96.75 88 LEU A N 1
ATOM 708 C CA . LEU A 1 88 ? -15.303 -2.951 11.672 1.00 96.75 88 LEU A CA 1
ATOM 709 C C . LEU A 1 88 ? -15.540 -1.476 11.325 1.00 96.75 88 LEU A C 1
ATOM 711 O O . LEU A 1 88 ? -15.121 -0.613 12.090 1.00 96.75 88 LEU A O 1
ATOM 715 N N . ALA A 1 89 ? -16.213 -1.199 10.207 1.00 96.44 89 ALA A N 1
ATOM 716 C CA . ALA A 1 89 ? -16.557 0.148 9.750 1.00 96.44 89 ALA A CA 1
ATOM 717 C C . ALA A 1 89 ? -17.745 0.774 10.511 1.00 96.44 89 ALA A C 1
ATOM 719 O O . ALA A 1 89 ? -17.907 1.991 10.514 1.00 96.44 89 ALA A O 1
ATOM 720 N N . GLU A 1 90 ? -18.565 -0.036 11.185 1.00 95.75 90 GLU A N 1
ATOM 721 C CA . GLU A 1 90 ? -19.662 0.430 12.046 1.00 95.75 90 GLU A CA 1
ATOM 722 C C . GLU A 1 90 ? -19.195 1.035 13.380 1.00 95.75 90 GLU A C 1
ATOM 724 O O . GLU A 1 90 ? -19.934 1.823 13.974 1.00 95.75 90 GLU A O 1
ATOM 729 N N . ASP A 1 91 ? -17.999 0.690 13.876 1.00 96.56 91 ASP A N 1
ATOM 730 C CA . ASP A 1 91 ? -17.445 1.320 15.083 1.00 96.56 91 ASP A CA 1
ATOM 731 C C . ASP A 1 91 ? -17.045 2.773 14.760 1.00 96.56 91 ASP A C 1
ATOM 733 O O . ASP A 1 91 ? -16.122 2.984 13.973 1.00 96.56 91 ASP A O 1
ATOM 737 N N . PRO A 1 92 ? -17.666 3.792 15.387 1.00 95.50 92 PRO A N 1
ATOM 738 C CA . PRO A 1 92 ? -17.388 5.199 15.088 1.00 95.50 92 PRO A CA 1
ATOM 739 C C . PRO A 1 92 ? -15.964 5.636 15.461 1.00 95.50 92 PRO A C 1
ATOM 741 O O . PRO A 1 92 ? -15.517 6.707 15.048 1.00 95.50 92 PRO A O 1
ATOM 744 N N . ASN A 1 93 ? -15.242 4.837 16.252 1.00 96.81 93 ASN A N 1
ATOM 745 C CA . ASN A 1 93 ? -13.836 5.083 16.566 1.00 96.81 93 ASN A CA 1
ATOM 746 C C . ASN A 1 93 ? -12.897 4.595 15.454 1.00 96.81 93 ASN A C 1
ATOM 748 O O . ASN A 1 93 ? -11.709 4.924 15.479 1.00 96.81 93 ASN A O 1
ATOM 752 N N . ASN A 1 94 ? -13.402 3.813 14.498 1.00 98.06 94 ASN A N 1
ATOM 753 C CA . ASN A 1 94 ? -12.631 3.267 13.395 1.00 98.06 94 ASN A CA 1
ATOM 754 C C . ASN A 1 94 ? -12.819 4.095 12.127 1.00 98.06 94 ASN A C 1
ATOM 756 O O . ASN A 1 94 ? -13.924 4.452 11.735 1.00 98.06 94 ASN A O 1
ATOM 760 N N . ILE A 1 95 ? -11.715 4.327 11.431 1.00 97.94 95 ILE A N 1
ATOM 761 C CA . ILE A 1 95 ? -11.704 4.856 10.073 1.00 97.94 95 ILE A CA 1
ATOM 762 C C . ILE A 1 95 ? -11.032 3.796 9.216 1.00 97.94 95 ILE A C 1
ATOM 764 O O . ILE A 1 95 ? -9.815 3.598 9.281 1.00 97.94 95 ILE A O 1
ATOM 768 N N . VAL A 1 96 ? -11.851 3.084 8.450 1.00 98.19 96 VAL A N 1
ATOM 769 C CA . VAL A 1 96 ? -11.437 1.900 7.699 1.00 98.19 96 VAL A CA 1
ATOM 770 C C . VAL A 1 96 ? -11.269 2.255 6.233 1.00 98.19 96 VAL A C 1
ATOM 772 O O . VAL A 1 96 ? -12.152 2.870 5.635 1.00 98.19 96 VAL A O 1
ATOM 775 N N . TRP A 1 97 ? -10.141 1.859 5.652 1.00 98.44 97 TRP A N 1
ATOM 776 C CA . TRP A 1 97 ? -9.830 2.079 4.248 1.00 98.44 97 TRP A CA 1
ATOM 777 C C . TRP A 1 97 ? -9.304 0.814 3.584 1.00 98.44 97 TRP A C 1
ATOM 779 O O . TRP A 1 97 ? -8.362 0.194 4.078 1.00 98.44 97 TRP A O 1
ATOM 789 N N . VAL A 1 98 ? -9.860 0.487 2.418 1.00 98.25 98 VAL A N 1
ATOM 790 C CA . VAL A 1 98 ? -9.248 -0.457 1.478 1.00 98.25 98 VAL A CA 1
ATOM 791 C C . VAL A 1 98 ? -8.483 0.328 0.418 1.00 98.25 98 VAL A C 1
ATOM 793 O O . VAL A 1 98 ? -9.066 1.143 -0.296 1.00 98.25 98 VAL A O 1
ATOM 796 N N . ILE A 1 99 ? -7.176 0.098 0.317 1.00 97.81 99 ILE A N 1
ATOM 797 C CA . ILE A 1 99 ? -6.264 0.788 -0.599 1.00 97.81 99 ILE A CA 1
ATOM 798 C C . ILE A 1 99 ? -5.701 -0.238 -1.583 1.00 97.81 99 ILE A C 1
ATOM 800 O O . ILE A 1 99 ? -4.789 -0.995 -1.262 1.00 97.81 99 ILE A O 1
ATOM 804 N N . SER A 1 100 ? -6.241 -0.263 -2.799 1.00 93.31 100 SER A N 1
ATOM 805 C CA . SER A 1 100 ? -6.003 -1.335 -3.766 1.00 93.31 100 SER A CA 1
ATOM 806 C C . SER A 1 100 ? -5.439 -0.825 -5.095 1.00 93.31 100 SER A C 1
ATOM 808 O O . SER A 1 100 ? -5.580 0.342 -5.465 1.00 93.31 100 SER A O 1
ATOM 810 N N . GLY A 1 101 ? -4.798 -1.730 -5.836 1.00 89.31 101 GLY A N 1
ATOM 811 C CA . GLY A 1 101 ? -4.458 -1.538 -7.248 1.00 89.31 101 GLY A CA 1
ATOM 812 C C . GLY A 1 101 ? -5.643 -1.702 -8.206 1.00 89.31 101 GLY A C 1
ATOM 813 O O . GLY A 1 101 ? -5.522 -1.359 -9.380 1.00 89.31 101 GLY A O 1
ATOM 814 N N . ARG A 1 102 ? -6.783 -2.216 -7.728 1.00 88.44 102 ARG A N 1
ATOM 815 C CA . ARG A 1 102 ? -7.998 -2.427 -8.527 1.00 88.44 102 ARG A CA 1
ATOM 816 C C . ARG A 1 102 ? -8.616 -1.121 -9.010 1.00 88.44 102 ARG A C 1
ATOM 818 O O . ARG A 1 102 ? -8.447 -0.074 -8.387 1.00 88.44 102 ARG A O 1
ATOM 825 N N . ASP A 1 103 ? -9.353 -1.205 -10.114 1.00 90.25 103 ASP A N 1
ATOM 826 C CA . ASP A 1 103 ? -10.137 -0.086 -10.626 1.00 90.25 103 ASP A CA 1
ATOM 827 C C . ASP A 1 103 ? -11.366 0.217 -9.748 1.00 90.25 103 ASP A C 1
ATOM 829 O O . ASP A 1 103 ? -11.749 -0.542 -8.852 1.00 90.25 103 ASP A O 1
ATOM 833 N N . GLN A 1 104 ? -11.977 1.373 -10.007 1.00 92.44 104 GLN A N 1
ATOM 834 C CA . GLN A 1 104 ? -13.131 1.874 -9.261 1.00 92.44 104 GLN A CA 1
ATOM 835 C C . GLN A 1 104 ? -14.350 0.946 -9.379 1.00 92.44 104 GLN A C 1
ATOM 837 O O . GLN A 1 104 ? -15.066 0.764 -8.398 1.00 92.44 104 GLN A O 1
ATOM 842 N N . ALA A 1 105 ? -14.573 0.355 -10.559 1.00 91.75 105 ALA A N 1
ATOM 843 C CA . ALA A 1 105 ? -15.749 -0.465 -10.835 1.00 91.75 105 ALA A CA 1
ATOM 844 C C . ALA A 1 105 ? -15.707 -1.778 -10.047 1.00 91.75 105 ALA A C 1
ATOM 846 O O . ALA A 1 105 ? -16.698 -2.137 -9.416 1.00 91.75 105 ALA A O 1
ATOM 847 N N . ALA A 1 106 ? -14.552 -2.445 -10.010 1.00 90.44 106 ALA A N 1
ATOM 848 C CA . ALA A 1 106 ? -14.351 -3.658 -9.227 1.00 90.44 106 ALA A CA 1
ATOM 849 C C . ALA A 1 106 ? -14.531 -3.401 -7.722 1.00 90.44 106 ALA A C 1
ATOM 851 O O . ALA A 1 106 ? -15.198 -4.172 -7.033 1.00 90.44 106 ALA A O 1
ATOM 852 N N . LEU A 1 107 ? -13.972 -2.300 -7.202 1.00 93.69 107 LEU A N 1
ATOM 853 C CA . LEU A 1 107 ? -14.134 -1.955 -5.786 1.00 93.69 107 LEU A CA 1
ATOM 854 C C . LEU A 1 107 ? -15.576 -1.559 -5.442 1.00 93.69 107 LEU A C 1
ATOM 856 O O . LEU A 1 107 ? -16.057 -1.918 -4.369 1.00 93.69 107 LEU A O 1
ATOM 860 N N . ASP A 1 108 ? -16.284 -0.865 -6.335 1.00 94.44 108 ASP A N 1
ATOM 861 C CA . ASP A 1 108 ? -17.706 -0.564 -6.151 1.00 94.44 108 ASP A CA 1
ATOM 862 C C . ASP A 1 108 ? -18.567 -1.832 -6.177 1.00 94.44 108 ASP A C 1
ATOM 864 O O . ASP A 1 108 ? -19.432 -1.991 -5.318 1.00 94.44 108 ASP A O 1
ATOM 868 N N . GLU A 1 109 ? -18.313 -2.755 -7.106 1.00 93.00 109 GLU A N 1
ATOM 869 C CA . GLU A 1 109 ? -19.045 -4.021 -7.205 1.00 93.00 109 GLU A CA 1
ATOM 870 C C . GLU A 1 109 ? -18.873 -4.878 -5.943 1.00 93.00 109 GLU A C 1
ATOM 872 O O . GLU A 1 109 ? -19.836 -5.448 -5.429 1.00 93.00 109 GLU A O 1
ATOM 877 N N . TRP A 1 110 ? -17.645 -4.971 -5.431 1.00 92.31 110 TRP A N 1
ATOM 878 C CA . TRP A 1 110 ? -17.304 -5.911 -4.364 1.00 92.31 110 TRP A CA 1
ATOM 879 C C . TRP A 1 110 ? -17.447 -5.341 -2.958 1.00 92.31 110 TRP A C 1
ATOM 881 O O . TRP A 1 110 ? -17.809 -6.073 -2.038 1.00 92.31 110 TRP A O 1
ATOM 891 N N . LEU A 1 111 ? -17.141 -4.058 -2.774 1.00 94.38 111 LEU A N 1
ATOM 892 C CA . LEU A 1 111 ? -17.078 -3.405 -1.464 1.00 94.38 111 LEU A CA 1
ATOM 893 C C . LEU A 1 111 ? -18.025 -2.208 -1.351 1.00 94.38 111 LEU A C 1
ATOM 895 O O . LEU A 1 111 ? -18.170 -1.659 -0.264 1.00 94.38 111 LEU A O 1
ATOM 899 N N . GLY A 1 112 ? -18.701 -1.806 -2.430 1.00 90.81 112 GLY A N 1
ATOM 900 C CA . GLY A 1 112 ? -19.600 -0.647 -2.425 1.00 90.81 112 GLY A CA 1
ATOM 901 C C . GLY A 1 112 ? -20.837 -0.798 -1.537 1.00 90.81 112 GLY A C 1
ATOM 902 O O . GLY A 1 112 ? -21.468 0.209 -1.231 1.00 90.81 112 GLY A O 1
ATOM 903 N N . ASN A 1 113 ? -21.155 -2.024 -1.108 1.00 91.62 113 ASN A N 1
ATOM 904 C CA . ASN A 1 113 ? -22.231 -2.319 -0.157 1.00 91.62 113 ASN A CA 1
ATOM 905 C C . ASN A 1 113 ? -21.775 -2.293 1.312 1.00 91.62 113 ASN A C 1
ATOM 907 O O . ASN A 1 113 ? -22.594 -2.559 2.188 1.00 91.62 113 ASN A O 1
ATOM 911 N N . VAL A 1 114 ? -20.488 -2.046 1.585 1.00 94.44 114 VAL A N 1
ATOM 912 C CA . VAL A 1 114 ? -19.977 -1.890 2.950 1.00 94.44 114 VAL A CA 1
ATOM 913 C C . VAL A 1 114 ? -20.055 -0.413 3.323 1.00 94.44 114 VAL A C 1
ATOM 915 O O . VAL A 1 114 ? -19.302 0.408 2.795 1.00 94.44 114 VAL A O 1
ATOM 918 N N . ASP A 1 115 ? -20.984 -0.071 4.210 1.00 93.81 115 ASP A N 1
ATOM 919 C CA . ASP A 1 115 ? -21.182 1.309 4.652 1.00 93.81 115 ASP A CA 1
ATOM 920 C C . ASP A 1 115 ? -19.995 1.783 5.508 1.00 93.81 115 ASP A C 1
ATOM 922 O O . ASP A 1 115 ? -19.349 0.994 6.198 1.00 93.81 115 ASP A O 1
ATOM 926 N N . ASN A 1 116 ? -19.702 3.087 5.466 1.00 95.19 116 ASN A N 1
ATOM 927 C CA . ASN A 1 116 ? -18.589 3.730 6.182 1.00 95.19 116 ASN A CA 1
ATOM 928 C C . ASN A 1 116 ? -17.187 3.182 5.832 1.00 95.19 116 ASN A C 1
ATOM 930 O O . ASN A 1 116 ? -16.224 3.392 6.574 1.00 95.19 116 ASN A O 1
ATOM 934 N N . LEU A 1 117 ? -17.041 2.506 4.689 1.00 97.06 117 LEU A N 1
ATOM 935 C CA . LEU A 1 117 ? -15.753 2.029 4.195 1.00 97.06 117 LEU A CA 1
ATOM 936 C C . LEU A 1 117 ? -15.150 3.013 3.187 1.00 97.06 117 LEU A C 1
ATOM 938 O O . LEU A 1 117 ? -15.710 3.266 2.119 1.00 97.06 117 LEU A O 1
ATOM 942 N N . GLY A 1 118 ? -13.964 3.534 3.496 1.00 97.94 118 GLY A N 1
ATOM 943 C CA . GLY A 1 118 ? -13.170 4.301 2.544 1.00 97.94 118 GLY A CA 1
ATOM 944 C C . GLY A 1 118 ? -12.527 3.386 1.504 1.00 97.94 118 GLY A C 1
ATOM 945 O O . GLY A 1 118 ? -11.999 2.326 1.838 1.00 97.94 118 GLY A O 1
ATOM 946 N N . LEU A 1 119 ? -12.534 3.790 0.237 1.00 98.12 119 LEU A N 1
ATOM 947 C CA . LEU A 1 119 ? -11.918 3.036 -0.853 1.00 98.12 119 LEU A CA 1
ATOM 948 C C . LEU A 1 119 ? -10.891 3.896 -1.581 1.00 98.12 119 LEU A C 1
ATOM 950 O O . LEU A 1 119 ? -11.133 5.069 -1.872 1.00 98.12 119 LEU A O 1
ATOM 954 N N . SER A 1 120 ? -9.759 3.300 -1.933 1.00 97.06 120 SER A N 1
ATOM 955 C CA . SER A 1 120 ? -8.797 3.877 -2.859 1.00 97.06 120 SER A CA 1
ATOM 956 C C . SER A 1 120 ? -8.466 2.889 -3.973 1.00 97.06 120 SER A C 1
ATOM 958 O O . SER A 1 120 ? -8.126 1.738 -3.706 1.00 97.06 120 SER A O 1
ATOM 960 N N . ALA A 1 121 ? -8.593 3.358 -5.214 1.00 93.44 121 ALA A N 1
ATOM 961 C CA . ALA A 1 121 ? -8.405 2.579 -6.434 1.00 93.44 121 ALA A CA 1
ATOM 962 C C . ALA A 1 121 ? -7.135 3.001 -7.184 1.00 93.44 121 ALA A C 1
ATOM 964 O O . ALA A 1 121 ? -6.613 4.109 -7.001 1.00 93.44 121 ALA A O 1
ATOM 965 N N . GLU A 1 122 ? -6.673 2.107 -8.057 1.00 89.50 122 GLU A N 1
ATOM 966 C CA . GLU A 1 122 ? -5.524 2.279 -8.948 1.00 89.50 122 GLU A CA 1
ATOM 967 C C . GLU A 1 122 ? -4.266 2.767 -8.198 1.00 89.50 122 GLU A C 1
ATOM 969 O O . GLU A 1 122 ? -3.609 3.727 -8.595 1.00 89.50 122 GLU A O 1
ATOM 974 N N . HIS A 1 123 ? -3.944 2.133 -7.065 1.00 87.62 123 HIS A N 1
ATOM 975 C CA . HIS A 1 123 ? -2.786 2.457 -6.217 1.00 87.62 123 HIS A CA 1
ATOM 976 C C . HIS A 1 123 ? -2.761 3.908 -5.696 1.00 87.62 123 HIS A C 1
ATOM 978 O O . HIS A 1 123 ? -1.688 4.449 -5.429 1.00 87.62 123 HIS A O 1
ATOM 984 N N . GLY A 1 124 ? -3.926 4.539 -5.527 1.00 90.00 124 GLY A N 1
ATOM 985 C CA . GLY A 1 124 ? -4.031 5.894 -4.981 1.00 90.00 124 GLY A CA 1
ATOM 986 C C . GLY A 1 124 ? -4.401 6.975 -5.993 1.00 90.00 124 GLY A C 1
ATOM 987 O O . GLY A 1 124 ? -4.333 8.156 -5.663 1.00 90.00 124 GLY A O 1
ATOM 988 N N . CYS A 1 125 ? -4.799 6.620 -7.216 1.00 90.19 125 CYS A N 1
ATOM 989 C CA . CYS A 1 125 ? -5.302 7.612 -8.175 1.00 90.19 125 CYS A CA 1
ATOM 990 C C . CYS A 1 125 ? -6.709 8.096 -7.844 1.00 90.19 125 CYS A C 1
ATOM 992 O O . CYS A 1 125 ? -7.045 9.242 -8.134 1.00 90.19 125 CYS A O 1
ATOM 994 N N . PHE A 1 126 ? -7.525 7.230 -7.245 1.00 93.38 126 PHE A N 1
ATOM 995 C CA . PHE A 1 126 ? -8.903 7.543 -6.892 1.00 93.38 126 PHE A CA 1
ATOM 996 C C . PHE A 1 126 ? -9.131 7.293 -5.418 1.00 93.38 126 PHE A C 1
ATOM 998 O O . PHE A 1 126 ? -8.594 6.337 -4.852 1.00 93.38 126 PHE A O 1
ATOM 1005 N N . THR A 1 127 ? -9.968 8.124 -4.812 1.00 95.81 127 THR A N 1
ATOM 1006 C CA . THR A 1 127 ? -10.478 7.893 -3.462 1.00 95.81 127 THR A CA 1
ATOM 1007 C C . THR A 1 127 ? -11.979 8.113 -3.406 1.00 95.81 127 THR A C 1
ATOM 1009 O O . THR A 1 127 ? -12.522 9.006 -4.053 1.00 95.81 127 THR A O 1
ATOM 1012 N N . LYS A 1 128 ? -12.661 7.295 -2.616 1.00 96.50 128 LYS A N 1
ATOM 1013 C CA . LYS A 1 128 ? -14.059 7.455 -2.232 1.00 96.50 128 LYS A CA 1
ATOM 1014 C C . LYS A 1 128 ? -14.098 7.363 -0.713 1.00 96.50 128 LYS A C 1
ATOM 1016 O O . LYS A 1 128 ? -13.782 6.319 -0.154 1.00 96.50 128 LYS A O 1
ATOM 1021 N N . GLY A 1 129 ? -14.368 8.486 -0.050 1.00 94.69 129 GLY A N 1
ATOM 1022 C CA . GLY A 1 129 ? -14.380 8.542 1.413 1.00 94.69 129 GLY A CA 1
ATOM 1023 C C . GLY A 1 129 ? -15.540 7.740 2.026 1.00 94.69 129 GLY A C 1
ATOM 1024 O O . GLY A 1 129 ? -16.540 7.557 1.335 1.00 94.69 129 GLY A O 1
ATOM 1025 N N . PRO A 1 130 ? -15.441 7.333 3.308 1.00 90.19 130 PRO A N 1
ATOM 1026 C CA . PRO A 1 130 ? -16.483 6.597 4.039 1.00 90.19 130 PRO A CA 1
ATOM 1027 C C . PRO A 1 130 ? -17.896 7.182 3.908 1.00 90.19 130 PRO A C 1
ATOM 1029 O O . PRO A 1 130 ? -18.858 6.445 3.724 1.00 90.19 130 PRO A O 1
ATOM 1032 N N . ASP A 1 131 ? -17.999 8.513 3.928 1.00 85.88 131 ASP A N 1
ATOM 1033 C CA . ASP A 1 131 ? -19.273 9.245 3.906 1.00 85.88 131 ASP A CA 1
ATOM 1034 C C . ASP A 1 131 ? -19.703 9.669 2.487 1.00 85.88 131 ASP A C 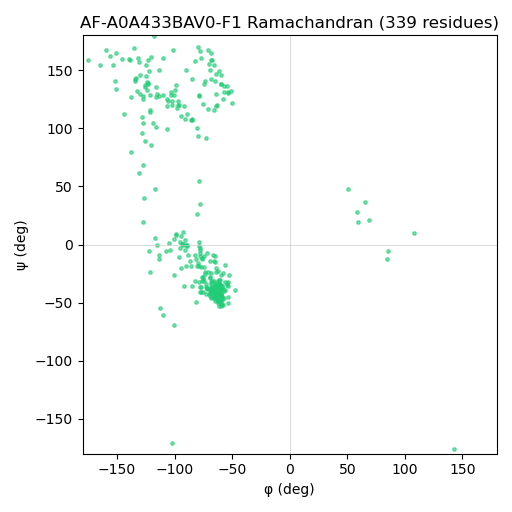1
ATOM 1036 O O . ASP A 1 131 ? -20.647 10.443 2.309 1.00 85.88 131 ASP A O 1
ATOM 1040 N N . SER A 1 132 ? -18.986 9.223 1.450 1.00 88.12 132 SER A N 1
ATOM 1041 C CA . SER A 1 132 ? -19.190 9.655 0.066 1.00 88.12 132 SER A CA 1
ATOM 1042 C C . SER A 1 132 ? -19.478 8.479 -0.855 1.00 88.12 132 SER A C 1
ATOM 1044 O O . SER A 1 132 ? -18.789 7.466 -0.857 1.00 88.12 132 SER A O 1
ATOM 1046 N N . LYS A 1 133 ? -20.445 8.664 -1.756 1.00 85.88 133 LYS A N 1
ATOM 1047 C CA . LYS A 1 133 ? -20.667 7.749 -2.888 1.00 85.88 133 LYS A CA 1
ATOM 1048 C C . LYS A 1 133 ? -19.896 8.152 -4.145 1.00 85.88 133 LYS A C 1
ATOM 1050 O O . LYS A 1 133 ? -19.933 7.438 -5.141 1.00 85.88 133 LYS A O 1
ATOM 1055 N N . LYS A 1 134 ? -19.215 9.301 -4.124 1.00 93.50 134 LYS A N 1
ATOM 1056 C CA . LYS A 1 134 ? -18.512 9.857 -5.280 1.00 93.50 134 LYS A CA 1
ATOM 1057 C C . LYS A 1 134 ? -17.009 9.634 -5.157 1.00 93.50 134 LYS A C 1
ATOM 1059 O O . LYS A 1 134 ? -16.400 10.016 -4.157 1.00 93.50 134 LYS A O 1
ATOM 1064 N N . TRP A 1 135 ? -16.431 9.084 -6.218 1.00 94.94 135 TRP A N 1
ATOM 1065 C CA . TRP A 1 135 ? -14.989 9.007 -6.400 1.00 94.94 135 TRP A CA 1
ATOM 1066 C C . TRP A 1 135 ? -14.387 10.369 -6.752 1.00 94.94 135 TRP A C 1
ATOM 1068 O O . TRP A 1 135 ? -14.943 11.128 -7.550 1.00 94.94 135 TRP A O 1
ATOM 1078 N N . ILE A 1 136 ? -13.220 10.642 -6.186 1.00 93.31 136 ILE A N 1
ATOM 1079 C CA . ILE A 1 136 ? -12.399 11.820 -6.437 1.00 93.31 136 ILE A CA 1
ATOM 1080 C C . ILE A 1 136 ? -11.158 11.367 -7.199 1.00 93.31 136 ILE A C 1
ATOM 1082 O O . ILE A 1 136 ? -10.479 10.431 -6.778 1.00 93.31 136 ILE A O 1
ATOM 1086 N N . ASN A 1 137 ? -10.871 12.030 -8.318 1.00 91.06 137 ASN A N 1
ATOM 1087 C CA . ASN A 1 137 ? -9.665 11.795 -9.097 1.00 91.06 137 ASN A CA 1
ATOM 1088 C C . ASN A 1 137 ? -8.507 12.624 -8.528 1.00 91.06 137 ASN A C 1
ATOM 1090 O O . ASN A 1 137 ? -8.449 13.833 -8.721 1.00 91.06 137 ASN A O 1
ATOM 1094 N N . LEU A 1 138 ? -7.556 11.972 -7.865 1.00 87.12 138 LEU A N 1
ATOM 1095 C CA . LEU A 1 138 ? -6.361 12.618 -7.313 1.00 87.12 138 LEU A CA 1
ATOM 1096 C C . LEU A 1 138 ? -5.295 12.919 -8.376 1.00 87.12 138 LEU A C 1
ATOM 1098 O O . LEU A 1 138 ? -4.273 13.524 -8.059 1.00 87.12 138 LEU A O 1
ATOM 1102 N N . THR A 1 139 ? -5.523 12.488 -9.619 1.00 83.25 139 THR A N 1
ATOM 1103 C CA . THR A 1 139 ? -4.610 12.680 -10.754 1.00 83.25 139 THR A CA 1
ATOM 1104 C C . THR A 1 139 ? -5.048 13.767 -11.727 1.00 83.25 139 THR A C 1
ATOM 1106 O O . THR A 1 139 ? -4.315 14.054 -12.663 1.00 83.25 139 THR A O 1
ATOM 1109 N N . GLU A 1 140 ? -6.223 14.370 -11.530 1.00 82.00 140 GLU A N 1
ATOM 1110 C CA . GLU A 1 140 ? -6.805 15.324 -12.487 1.00 82.00 140 GLU A CA 1
ATOM 1111 C C . GLU A 1 140 ? -5.950 16.585 -12.666 1.00 82.00 140 GLU A C 1
ATOM 1113 O O . GLU A 1 140 ? -5.808 17.080 -13.778 1.00 82.00 140 GLU A O 1
ATOM 1118 N N . GLU A 1 141 ? -5.318 17.048 -11.589 1.00 77.81 141 GLU A N 1
ATOM 1119 C CA . GLU A 1 141 ? -4.423 18.211 -11.600 1.00 77.81 141 GLU A CA 1
ATOM 1120 C C . GLU A 1 141 ? -2.949 17.835 -11.816 1.00 77.81 141 GLU A C 1
ATOM 1122 O O . GLU A 1 141 ? -2.078 18.706 -11.827 1.00 77.81 141 GLU A O 1
ATOM 1127 N N . LEU A 1 142 ? -2.636 16.542 -11.958 1.00 80.38 142 LEU A N 1
ATOM 1128 C CA . LEU A 1 142 ? -1.260 16.116 -12.175 1.00 80.38 142 LEU A CA 1
ATOM 1129 C C . LEU A 1 142 ? -0.868 16.328 -13.630 1.00 80.38 142 LEU A C 1
ATOM 1131 O O . LEU A 1 142 ? -1.511 15.821 -14.548 1.00 80.38 142 LEU A O 1
ATOM 1135 N N . ASP A 1 143 ? 0.260 17.002 -13.825 1.00 82.75 143 ASP A N 1
ATOM 1136 C CA . ASP A 1 143 ? 0.893 17.048 -15.129 1.00 82.75 143 ASP A CA 1
ATOM 1137 C C . ASP A 1 143 ? 1.379 15.643 -15.516 1.00 82.75 143 ASP A C 1
ATOM 1139 O O . ASP A 1 143 ? 2.244 15.060 -14.861 1.00 82.75 143 ASP A O 1
ATOM 1143 N N . MET A 1 144 ? 0.791 15.090 -16.578 1.00 85.38 144 MET A N 1
ATOM 1144 C CA . MET A 1 144 ? 1.143 13.787 -17.148 1.00 85.38 144 MET A CA 1
ATOM 1145 C C . MET A 1 144 ? 2.066 13.908 -18.368 1.00 85.38 144 MET A C 1
ATOM 1147 O O . MET A 1 144 ? 2.326 12.901 -19.029 1.00 85.38 144 MET A O 1
ATOM 1151 N N . SER A 1 145 ? 2.577 15.108 -18.672 1.00 87.44 145 SER A N 1
ATOM 1152 C CA . SER A 1 145 ? 3.494 15.362 -19.793 1.00 87.44 145 SER A CA 1
ATOM 1153 C C . SER A 1 145 ? 4.735 14.463 -19.766 1.00 87.44 145 SER A C 1
ATOM 1155 O O . SER A 1 145 ? 5.165 13.994 -20.821 1.00 87.44 145 SER A O 1
ATOM 1157 N N . TRP A 1 146 ? 5.214 14.112 -18.564 1.00 89.69 146 TRP A N 1
ATOM 1158 C CA . TRP A 1 146 ? 6.326 13.183 -18.327 1.00 89.69 146 TRP A CA 1
ATOM 1159 C C . TRP A 1 146 ? 6.157 11.830 -19.029 1.00 89.69 146 TRP A C 1
ATOM 1161 O O . TRP A 1 146 ? 7.144 11.156 -19.327 1.00 89.69 146 TRP A O 1
ATOM 1171 N N . LYS A 1 147 ? 4.915 11.399 -19.296 1.00 91.69 147 LYS A N 1
ATOM 1172 C CA . LYS A 1 147 ? 4.655 10.138 -19.995 1.00 91.69 147 LYS A CA 1
ATOM 1173 C C . LYS A 1 147 ? 5.243 10.139 -21.396 1.00 91.69 147 LYS A C 1
ATOM 1175 O O . LYS A 1 147 ? 5.690 9.087 -21.832 1.00 91.69 147 LYS A O 1
ATOM 1180 N N . ASN A 1 148 ? 5.270 11.279 -22.082 1.00 91.81 148 ASN A N 1
ATOM 1181 C CA . ASN A 1 148 ? 5.817 11.361 -23.435 1.00 91.81 148 ASN A CA 1
ATOM 1182 C C . ASN A 1 148 ? 7.324 11.074 -23.434 1.00 91.81 148 ASN A C 1
ATOM 1184 O O . ASN A 1 148 ? 7.773 10.224 -24.202 1.00 91.81 148 ASN A O 1
ATOM 1188 N N . ASP A 1 149 ? 8.070 11.685 -22.507 1.00 91.88 149 ASP A N 1
ATOM 1189 C CA . ASP A 1 149 ? 9.512 11.447 -22.350 1.00 91.88 149 ASP A CA 1
ATOM 1190 C C . ASP A 1 149 ? 9.802 9.975 -22.008 1.00 91.88 149 ASP A C 1
ATOM 1192 O O . ASP A 1 149 ? 10.701 9.342 -22.563 1.00 91.88 149 ASP A O 1
ATOM 1196 N N . VAL A 1 150 ? 9.003 9.389 -21.109 1.00 95.31 150 VAL A N 1
ATOM 1197 C CA . VAL A 1 150 ? 9.155 7.982 -20.710 1.00 95.31 150 VAL A CA 1
ATOM 1198 C C . VAL A 1 150 ? 8.780 7.024 -21.844 1.00 95.31 150 VAL A C 1
ATOM 1200 O O . VAL A 1 150 ? 9.455 6.011 -22.019 1.00 95.31 150 VAL A O 1
ATOM 1203 N N . ILE A 1 151 ? 7.737 7.322 -22.627 1.00 96.44 151 ILE A N 1
ATOM 1204 C CA . ILE A 1 151 ? 7.332 6.514 -23.789 1.00 96.44 151 ILE A CA 1
ATOM 1205 C C . ILE A 1 151 ? 8.443 6.488 -24.831 1.00 96.44 151 ILE A C 1
ATOM 1207 O O . ILE A 1 151 ? 8.715 5.417 -25.370 1.00 96.44 151 ILE A O 1
ATOM 1211 N N . GLU A 1 152 ? 9.098 7.615 -25.106 1.00 96.25 152 GLU A N 1
ATOM 1212 C CA . GLU A 1 152 ? 10.211 7.665 -26.059 1.00 96.25 152 GLU A CA 1
ATOM 1213 C C . GLU A 1 152 ? 11.353 6.739 -25.617 1.00 96.25 152 GLU A C 1
ATOM 1215 O O . GLU A 1 152 ? 11.809 5.885 -26.386 1.00 96.25 152 GLU A O 1
ATOM 1220 N N . ILE A 1 153 ? 11.740 6.823 -24.341 1.00 96.75 153 ILE A N 1
ATOM 1221 C CA . ILE A 1 153 ? 12.775 5.962 -23.759 1.00 96.75 153 ILE A CA 1
ATOM 1222 C C . ILE A 1 153 ? 12.346 4.491 -23.814 1.00 96.75 153 ILE A C 1
ATOM 1224 O O . ILE A 1 153 ? 13.087 3.645 -24.314 1.00 96.75 153 ILE A O 1
ATOM 1228 N N . PHE A 1 154 ? 11.144 4.155 -23.350 1.00 98.25 154 PHE A N 1
ATOM 1229 C CA . PHE A 1 154 ? 10.649 2.779 -23.389 1.00 98.25 154 PHE A CA 1
ATOM 1230 C C . PHE A 1 154 ? 10.520 2.233 -24.812 1.00 98.25 154 PHE A C 1
ATOM 1232 O O . PHE A 1 154 ? 10.806 1.054 -25.032 1.00 98.25 154 PHE A O 1
ATOM 1239 N N . THR A 1 155 ? 10.153 3.060 -25.788 1.00 98.31 155 THR A N 1
ATOM 1240 C CA . THR A 1 155 ? 10.071 2.658 -27.200 1.00 98.31 155 THR A CA 1
ATOM 1241 C C . THR A 1 155 ? 11.453 2.288 -27.721 1.00 98.31 155 THR A C 1
ATOM 1243 O O . THR A 1 155 ? 11.621 1.198 -28.270 1.00 98.31 155 THR A O 1
ATOM 1246 N N . TYR A 1 156 ? 12.469 3.108 -27.431 1.00 98.06 156 TYR A N 1
ATOM 1247 C CA . TYR A 1 156 ? 13.859 2.820 -27.787 1.00 98.06 156 TYR A CA 1
ATOM 1248 C C . TYR A 1 156 ? 14.324 1.440 -27.288 1.00 98.06 156 TYR A C 1
ATOM 1250 O O . TYR A 1 156 ? 14.940 0.680 -28.045 1.00 98.06 156 TYR A O 1
ATOM 1258 N N . TYR A 1 157 ? 14.022 1.082 -26.035 1.00 98.31 157 TYR A N 1
ATOM 1259 C CA . TYR A 1 157 ? 14.389 -0.231 -25.489 1.00 98.31 157 TYR A CA 1
ATOM 1260 C C . TYR A 1 157 ? 13.496 -1.362 -25.999 1.00 98.31 157 TYR A C 1
ATOM 1262 O O . TYR A 1 157 ? 13.986 -2.481 -26.168 1.00 98.31 157 TYR A O 1
ATOM 1270 N N . THR A 1 158 ? 12.226 -1.081 -26.292 1.00 98.19 158 THR A N 1
ATOM 1271 C CA . THR A 1 158 ? 11.283 -2.067 -26.836 1.00 98.19 158 THR A CA 1
ATOM 1272 C C . THR A 1 158 ? 11.717 -2.553 -28.214 1.00 98.19 158 THR A C 1
ATOM 1274 O O . THR A 1 158 ? 11.821 -3.758 -28.432 1.00 98.19 158 THR A O 1
ATOM 1277 N N . GLU A 1 159 ? 12.086 -1.638 -29.112 1.00 97.75 159 GLU A N 1
ATOM 1278 C CA . GLU A 1 159 ? 12.579 -1.962 -30.462 1.00 97.75 159 GLU A CA 1
ATOM 1279 C C . GLU A 1 159 ? 13.839 -2.837 -30.460 1.00 97.75 159 GLU A C 1
ATOM 1281 O O . GLU A 1 159 ? 14.104 -3.564 -31.415 1.00 97.75 159 GLU A O 1
ATOM 1286 N N . ARG A 1 160 ? 14.638 -2.758 -29.391 1.00 97.69 160 ARG A N 1
ATOM 1287 C CA . ARG A 1 160 ? 15.909 -3.484 -29.258 1.00 97.69 160 ARG A CA 1
ATOM 1288 C C . ARG A 1 160 ? 15.775 -4.784 -28.490 1.00 97.69 160 ARG A C 1
ATOM 1290 O O . ARG A 1 160 ? 16.712 -5.566 -28.490 1.00 97.69 160 ARG A O 1
ATOM 1297 N N . THR A 1 161 ? 14.640 -5.029 -27.845 1.00 97.62 161 THR A N 1
ATOM 1298 C CA . THR A 1 161 ? 14.476 -6.142 -26.909 1.00 97.62 161 THR A CA 1
ATOM 1299 C C . THR A 1 161 ? 13.278 -6.980 -27.336 1.00 97.62 161 THR A C 1
ATOM 1301 O O . THR A 1 161 ? 12.149 -6.749 -26.901 1.00 97.62 161 THR A O 1
ATOM 1304 N N . GLN A 1 162 ? 13.521 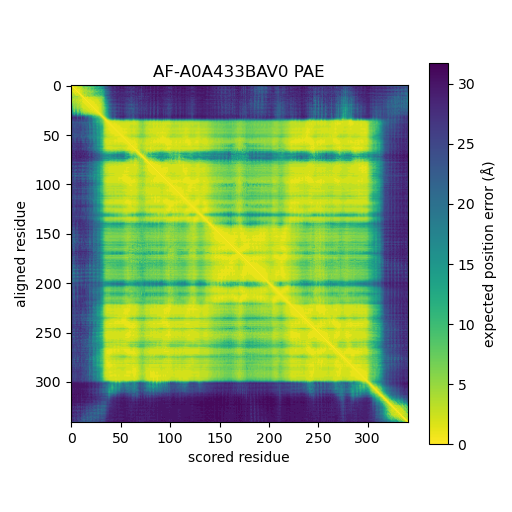-7.966 -28.203 1.00 96.94 162 GLN A N 1
ATOM 1305 C CA . GLN A 1 162 ? 12.477 -8.852 -28.723 1.00 96.94 162 GLN A CA 1
ATOM 1306 C C . GLN A 1 162 ? 11.684 -9.500 -27.577 1.00 96.94 162 GLN A C 1
ATOM 1308 O O . GLN A 1 162 ? 12.270 -10.028 -26.635 1.00 96.94 162 GLN A O 1
ATOM 1313 N N . GLY A 1 163 ? 10.352 -9.459 -27.660 1.00 93.56 163 GLY A N 1
ATOM 1314 C CA . GLY A 1 163 ? 9.451 -9.980 -26.625 1.00 93.56 163 GLY A CA 1
ATOM 1315 C C . GLY A 1 163 ? 9.147 -8.998 -25.486 1.00 93.56 163 GLY A C 1
ATOM 1316 O O . GLY A 1 163 ? 8.305 -9.298 -24.640 1.00 93.56 163 GLY A O 1
ATOM 1317 N N . SER A 1 164 ? 9.783 -7.824 -25.452 1.00 97.69 164 SER A N 1
ATOM 1318 C CA . SER A 1 164 ? 9.378 -6.742 -24.549 1.00 97.69 164 SER A CA 1
ATOM 1319 C C . SER A 1 164 ? 8.209 -5.929 -25.116 1.00 97.69 164 SER A C 1
ATOM 1321 O O . SER A 1 164 ? 7.963 -5.942 -26.322 1.00 97.69 164 SER A O 1
ATOM 1323 N N . PHE A 1 165 ? 7.471 -5.239 -24.248 1.00 97.31 165 PHE A N 1
ATOM 1324 C CA . PHE A 1 165 ? 6.385 -4.340 -24.646 1.00 97.31 165 PHE A CA 1
ATOM 1325 C C . PHE A 1 165 ? 6.112 -3.276 -23.578 1.00 97.31 165 PHE A C 1
ATOM 1327 O O . PHE A 1 165 ? 6.497 -3.424 -22.415 1.00 97.31 165 PHE A O 1
ATOM 1334 N N . ILE A 1 166 ? 5.414 -2.215 -23.983 1.00 97.31 166 ILE A N 1
ATOM 1335 C CA . ILE A 1 166 ? 4.984 -1.120 -23.110 1.00 97.31 166 ILE A CA 1
ATOM 1336 C C . ILE A 1 166 ? 3.511 -1.319 -22.755 1.00 97.31 166 ILE A C 1
ATOM 1338 O O . ILE A 1 166 ? 2.664 -1.502 -23.627 1.00 97.31 166 ILE A O 1
ATOM 1342 N N . GLU A 1 167 ? 3.201 -1.266 -21.468 1.00 90.62 167 GLU A N 1
ATOM 1343 C CA . GLU A 1 167 ? 1.849 -1.214 -20.933 1.00 90.62 167 GLU A CA 1
ATOM 1344 C C . GLU A 1 167 ? 1.528 0.225 -20.517 1.00 90.62 167 GLU A C 1
ATOM 1346 O O . GLU A 1 167 ? 2.220 0.826 -19.687 1.00 90.62 167 GLU A O 1
ATOM 1351 N N . HIS A 1 168 ? 0.453 0.768 -21.086 1.00 90.12 168 HIS A N 1
ATOM 1352 C CA . HIS A 1 168 ? -0.047 2.094 -20.749 1.00 90.12 168 HIS A CA 1
ATOM 1353 C C . HIS A 1 168 ? -1.132 1.981 -19.684 1.00 90.12 168 HIS A C 1
ATOM 1355 O O . HIS A 1 168 ? -2.238 1.520 -19.964 1.00 90.12 168 HIS A O 1
ATOM 1361 N N . LYS A 1 169 ? -0.826 2.439 -18.469 1.00 83.31 169 LYS A N 1
ATOM 1362 C CA . LYS A 1 169 ? -1.803 2.572 -17.386 1.00 83.31 169 LYS A CA 1
ATOM 1363 C C . LYS A 1 169 ? -2.234 4.028 -17.256 1.00 83.31 169 LYS A C 1
ATOM 1365 O O . LYS A 1 169 ? -1.609 4.940 -17.806 1.00 83.31 169 LYS A O 1
ATOM 1370 N N . ARG A 1 170 ? -3.305 4.279 -16.506 1.00 78.69 170 ARG A N 1
ATOM 1371 C CA . ARG A 1 170 ? -3.868 5.626 -16.344 1.00 78.69 170 ARG A CA 1
ATOM 1372 C C . ARG A 1 170 ? -2.881 6.611 -15.722 1.00 78.69 170 ARG A C 1
ATOM 1374 O O . ARG A 1 170 ? -2.698 7.703 -16.252 1.00 78.69 170 ARG A O 1
ATOM 1381 N N . SER A 1 171 ? -2.178 6.199 -14.674 1.00 82.25 171 SER A N 1
ATOM 1382 C CA . SER A 1 171 ? -1.233 7.032 -13.916 1.00 82.25 171 SER A CA 1
ATOM 1383 C C . SER A 1 171 ? 0.222 6.594 -14.030 1.00 82.25 171 SER A C 1
ATOM 1385 O O . SER A 1 171 ? 1.101 7.331 -13.603 1.00 82.25 171 SER A O 1
ATOM 1387 N N . SER A 1 172 ? 0.498 5.437 -14.628 1.00 87.81 172 SER A N 1
ATOM 1388 C CA . SER A 1 172 ? 1.853 4.913 -14.774 1.00 87.81 172 SER A CA 1
ATOM 1389 C C . SER A 1 172 ? 2.116 4.359 -16.174 1.00 87.81 172 SER A C 1
ATOM 1391 O O . SER A 1 172 ? 1.211 4.237 -17.006 1.00 87.81 172 SER A O 1
ATOM 1393 N N . LEU A 1 173 ? 3.380 4.074 -16.456 1.00 92.81 173 LEU A N 1
ATOM 1394 C CA . LEU A 1 173 ? 3.827 3.343 -17.638 1.00 92.81 173 LEU A CA 1
ATOM 1395 C C . LEU A 1 173 ? 4.675 2.175 -17.169 1.00 92.81 173 LEU A C 1
ATOM 1397 O O . LEU A 1 173 ? 5.504 2.344 -16.277 1.00 92.81 173 LEU A O 1
ATOM 1401 N N . THR A 1 174 ? 4.494 1.000 -17.757 1.00 93.81 174 THR A N 1
ATOM 1402 C CA . THR A 1 174 ? 5.280 -0.181 -17.391 1.00 93.81 174 THR A CA 1
ATOM 1403 C C . THR A 1 174 ? 5.911 -0.801 -18.625 1.00 93.81 174 THR A C 1
ATOM 1405 O O . THR A 1 174 ? 5.219 -1.150 -19.572 1.00 93.81 174 THR A O 1
ATOM 1408 N N . TRP A 1 175 ? 7.227 -0.974 -18.611 1.00 97.75 175 TRP A N 1
ATOM 1409 C CA . TRP A 1 175 ? 7.949 -1.718 -19.632 1.00 97.75 175 TRP A CA 1
ATOM 1410 C C . TRP A 1 175 ? 8.212 -3.141 -19.149 1.00 97.75 175 TRP A C 1
ATOM 1412 O O . TRP A 1 175 ? 8.898 -3.356 -18.145 1.00 97.75 175 TRP A O 1
ATOM 1422 N N . H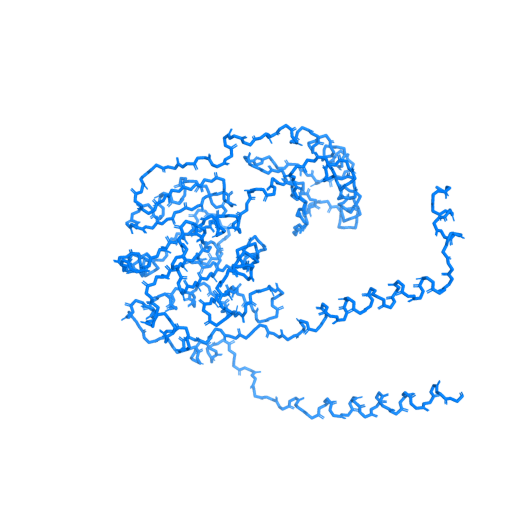IS A 1 176 ? 7.648 -4.125 -19.847 1.00 95.00 176 HIS A N 1
ATOM 1423 C CA . HIS A 1 176 ? 7.774 -5.543 -19.518 1.00 95.00 176 HIS A CA 1
ATOM 1424 C C . HIS A 1 176 ? 8.832 -6.194 -20.391 1.00 95.00 176 HIS A C 1
ATOM 1426 O O . HIS A 1 176 ? 8.790 -6.067 -21.607 1.00 95.00 176 HIS A O 1
ATOM 1432 N N . TYR A 1 177 ? 9.724 -6.973 -19.782 1.00 96.31 177 TYR A N 1
ATOM 1433 C CA . TYR A 1 177 ? 10.765 -7.728 -20.492 1.00 96.31 177 TYR A CA 1
ATOM 1434 C C . TYR A 1 177 ? 10.765 -9.213 -20.106 1.00 96.31 177 TYR A C 1
ATOM 1436 O O . TYR A 1 177 ? 11.746 -9.927 -20.291 1.00 96.31 177 TYR A O 1
ATOM 1444 N N . ARG A 1 178 ? 9.654 -9.709 -19.547 1.00 90.94 178 ARG A N 1
ATOM 1445 C CA . ARG A 1 178 ? 9.524 -11.101 -19.088 1.00 90.94 178 ARG A CA 1
ATOM 1446 C C . ARG A 1 178 ? 9.638 -12.129 -20.213 1.00 90.94 178 ARG A C 1
ATOM 1448 O O . ARG A 1 178 ? 10.159 -13.208 -19.967 1.00 90.94 178 ARG A O 1
ATOM 1455 N N . MET A 1 179 ? 9.123 -11.800 -21.396 1.00 90.25 179 MET A N 1
ATOM 1456 C CA . MET A 1 179 ? 9.134 -12.685 -22.566 1.00 90.25 179 MET A CA 1
ATOM 1457 C C . MET A 1 179 ? 10.384 -12.492 -23.435 1.00 90.25 179 MET A C 1
ATOM 1459 O O . MET A 1 179 ? 10.518 -13.156 -24.458 1.00 90.25 179 MET A O 1
ATOM 1463 N N . ALA A 1 180 ? 11.273 -11.574 -23.046 1.00 95.81 180 ALA A N 1
ATOM 1464 C CA . ALA A 1 180 ? 12.564 -11.413 -23.688 1.00 95.81 180 ALA A CA 1
ATOM 1465 C C . ALA A 1 180 ? 13.538 -12.502 -23.230 1.00 95.81 180 ALA A C 1
ATOM 1467 O O . ALA A 1 180 ? 13.313 -13.181 -22.222 1.00 95.81 180 ALA A O 1
ATOM 1468 N N . ASP A 1 181 ? 14.649 -12.627 -23.953 1.00 97.38 181 ASP A N 1
ATOM 1469 C CA . ASP A 1 181 ? 15.775 -13.435 -23.498 1.00 97.38 181 ASP A CA 1
ATOM 1470 C C . ASP A 1 181 ? 16.169 -13.043 -22.051 1.00 97.38 181 ASP A C 1
ATOM 1472 O O . ASP A 1 181 ? 16.260 -11.848 -21.748 1.00 97.38 181 ASP A O 1
ATOM 1476 N N . PRO A 1 182 ? 16.363 -14.002 -21.124 1.00 92.81 182 PRO A N 1
ATOM 1477 C CA . PRO A 1 182 ? 16.548 -13.687 -19.710 1.00 92.81 182 PRO A CA 1
ATOM 1478 C C . PRO A 1 182 ? 17.764 -12.819 -19.389 1.00 92.81 182 PRO A C 1
ATOM 1480 O O . PRO A 1 182 ? 17.659 -11.979 -18.485 1.00 92.81 182 PRO A O 1
ATOM 1483 N N . GLU A 1 183 ? 18.888 -13.032 -20.077 1.00 95.69 183 GLU A N 1
ATOM 1484 C CA . GLU A 1 183 ? 20.139 -12.302 -19.849 1.00 95.69 183 GLU A CA 1
ATOM 1485 C C . GLU A 1 183 ? 20.093 -10.952 -20.554 1.00 95.69 183 GLU A C 1
ATOM 1487 O O . GLU A 1 183 ? 20.306 -9.910 -19.926 1.00 95.69 183 GLU A O 1
ATOM 1492 N N . TYR A 1 184 ? 19.726 -10.954 -21.833 1.00 96.88 184 TYR A N 1
ATOM 1493 C CA . TYR A 1 184 ? 19.667 -9.740 -22.632 1.00 96.88 184 TYR A CA 1
ATOM 1494 C C . TYR A 1 184 ? 18.555 -8.794 -22.166 1.00 96.88 184 TYR A C 1
ATOM 1496 O O . TYR A 1 184 ? 18.774 -7.592 -22.042 1.00 96.88 184 TYR A O 1
ATOM 1504 N N . GLY A 1 185 ? 17.383 -9.321 -21.807 1.00 96.94 185 GLY A N 1
ATOM 1505 C CA . GLY A 1 185 ? 16.292 -8.536 -21.232 1.00 96.94 185 GLY A CA 1
ATOM 1506 C C . GLY A 1 185 ? 16.669 -7.906 -19.889 1.00 96.94 185 GLY A C 1
ATOM 1507 O O . GLY A 1 185 ? 16.337 -6.749 -19.642 1.00 96.94 185 GLY A O 1
ATOM 1508 N N . ALA A 1 186 ? 17.409 -8.621 -19.033 1.00 96.06 186 ALA A N 1
ATOM 1509 C CA . ALA A 1 186 ? 17.911 -8.061 -17.776 1.00 96.06 186 ALA A CA 1
ATOM 1510 C C . ALA A 1 186 ? 18.979 -6.978 -18.005 1.00 96.06 186 ALA A C 1
ATOM 1512 O O . ALA A 1 186 ? 18.968 -5.956 -17.316 1.00 96.06 186 ALA A O 1
ATOM 1513 N N . PHE A 1 187 ? 19.866 -7.176 -18.983 1.00 97.75 187 PHE A N 1
ATOM 1514 C CA . PHE A 1 187 ? 20.834 -6.169 -19.411 1.00 97.75 187 PHE A CA 1
ATOM 1515 C C . PHE A 1 187 ? 20.129 -4.898 -19.912 1.00 97.75 187 PHE A C 1
ATOM 1517 O O . PHE A 1 187 ? 20.360 -3.816 -19.375 1.00 97.75 187 PHE A O 1
ATOM 1524 N N . GLN A 1 188 ? 19.192 -5.038 -20.852 1.00 98.31 188 GLN A N 1
ATOM 1525 C CA . GLN A 1 188 ? 18.422 -3.925 -21.411 1.00 98.31 188 GLN A CA 1
ATOM 1526 C C . GLN A 1 188 ? 17.590 -3.200 -20.349 1.00 98.31 188 GLN A C 1
ATOM 1528 O O . GLN A 1 188 ? 17.500 -1.977 -20.379 1.00 98.31 188 GLN A O 1
ATOM 1533 N N . ALA A 1 189 ? 17.034 -3.919 -19.369 1.00 97.56 189 ALA A N 1
ATOM 1534 C CA . ALA A 1 189 ? 16.345 -3.304 -18.238 1.00 97.56 189 ALA A CA 1
ATOM 1535 C C . ALA A 1 189 ? 17.269 -2.434 -17.391 1.00 97.56 189 ALA A C 1
ATOM 1537 O O . ALA A 1 189 ? 16.889 -1.329 -17.015 1.00 97.56 189 ALA A O 1
ATOM 1538 N N . LYS A 1 190 ? 18.493 -2.888 -17.118 1.00 97.44 190 LYS A N 1
ATOM 1539 C CA . LYS A 1 190 ? 19.455 -2.0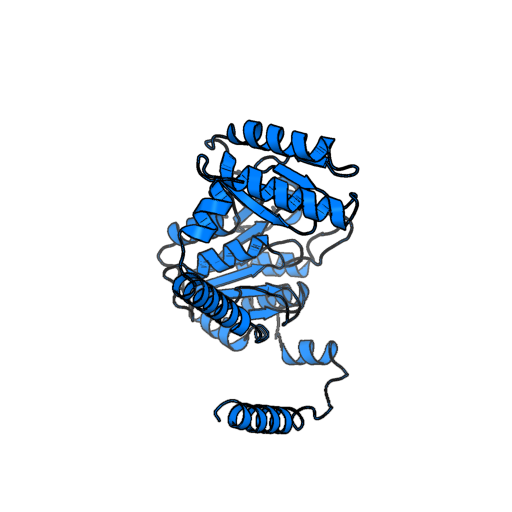90 -16.356 1.00 97.44 190 LYS A CA 1
ATOM 1540 C C . LYS A 1 190 ? 19.860 -0.824 -17.113 1.00 97.44 190 LYS A C 1
ATOM 1542 O O . LYS A 1 190 ? 19.885 0.254 -16.526 1.00 97.44 190 LYS A O 1
ATOM 1547 N N . GLU A 1 191 ? 20.091 -0.938 -18.417 1.00 98.12 191 GLU A N 1
ATOM 1548 C CA . GLU A 1 191 ? 20.389 0.220 -19.264 1.00 98.12 191 GLU A CA 1
ATOM 1549 C C . GLU A 1 191 ? 19.197 1.184 -19.355 1.00 98.12 191 GLU A C 1
ATOM 1551 O O . GLU A 1 191 ? 19.377 2.394 -19.233 1.00 98.12 191 GLU A O 1
ATOM 1556 N N . CYS A 1 192 ? 17.974 0.664 -19.491 1.00 97.62 192 CYS A N 1
ATOM 1557 C CA . CYS A 1 192 ? 16.750 1.463 -19.501 1.00 97.62 192 CYS A CA 1
ATOM 1558 C C . CYS A 1 192 ? 16.539 2.212 -18.191 1.00 97.62 192 CYS A C 1
ATOM 1560 O O . CYS A 1 192 ? 16.205 3.396 -18.209 1.00 97.62 192 CYS A O 1
ATOM 1562 N N . GLN A 1 193 ? 16.754 1.545 -17.058 1.00 96.69 193 GLN A N 1
ATOM 1563 C CA . GLN A 1 193 ? 16.688 2.179 -15.749 1.00 96.69 193 GLN A CA 1
ATOM 1564 C C . GLN A 1 193 ? 17.698 3.329 -15.658 1.00 96.69 193 GLN A C 1
ATOM 1566 O O . GLN A 1 193 ? 17.302 4.450 -15.355 1.00 96.69 193 GLN A O 1
ATOM 1571 N N . ASN A 1 194 ? 18.968 3.088 -16.001 1.00 95.69 194 ASN A N 1
ATOM 1572 C CA . ASN A 1 194 ? 20.002 4.128 -15.993 1.00 95.69 194 ASN A CA 1
ATOM 1573 C C . ASN A 1 194 ? 19.627 5.316 -16.897 1.00 95.69 194 ASN A C 1
ATOM 1575 O O . ASN A 1 194 ? 19.866 6.472 -16.547 1.00 95.69 194 ASN A O 1
ATOM 1579 N N . HIS A 1 195 ? 19.040 5.056 -18.068 1.00 95.56 195 HIS A N 1
ATOM 1580 C CA . HIS A 1 195 ? 18.592 6.111 -18.976 1.00 95.56 195 HIS A CA 1
ATOM 1581 C C . HIS A 1 195 ? 17.465 6.944 -18.347 1.00 95.56 195 HIS A C 1
ATOM 1583 O O . HIS A 1 195 ? 17.569 8.171 -18.304 1.00 95.56 195 HIS A O 1
ATOM 1589 N N . LEU A 1 196 ? 16.441 6.300 -17.783 1.00 94.88 196 LEU A N 1
ATOM 1590 C CA . LEU A 1 196 ? 15.348 6.982 -17.085 1.00 94.88 196 LEU A CA 1
ATOM 1591 C C . LEU A 1 196 ? 15.843 7.807 -15.886 1.00 94.88 196 LEU A C 1
ATOM 1593 O O . LEU A 1 196 ? 15.421 8.949 -15.712 1.00 94.88 196 LEU A O 1
ATOM 1597 N N . GLU A 1 197 ? 16.757 7.267 -15.077 1.00 92.25 197 GLU A N 1
ATOM 1598 C CA . GLU A 1 197 ? 17.316 7.968 -13.913 1.00 92.25 197 GLU A CA 1
ATOM 1599 C C . GLU A 1 197 ? 18.025 9.267 -14.322 1.00 92.25 197 GLU A C 1
ATOM 1601 O O . GLU A 1 197 ? 17.842 10.311 -13.694 1.00 92.25 197 GLU A O 1
ATOM 1606 N N . ASN A 1 198 ? 18.779 9.236 -15.422 1.00 89.12 198 ASN A N 1
ATOM 1607 C CA . ASN A 1 198 ? 19.510 10.404 -15.910 1.00 89.12 198 ASN A CA 1
ATOM 1608 C C . ASN A 1 198 ? 18.611 11.416 -16.637 1.00 89.12 198 ASN A C 1
ATOM 1610 O O . ASN A 1 198 ? 18.781 12.626 -16.471 1.00 89.12 198 ASN A O 1
ATOM 1614 N N . ALA A 1 199 ? 17.673 10.938 -17.457 1.00 85.06 199 ALA A N 1
ATOM 1615 C CA . ALA A 1 199 ? 16.864 11.789 -18.325 1.00 85.06 199 ALA A CA 1
ATOM 1616 C C . ALA A 1 199 ? 15.628 12.374 -17.625 1.00 85.06 199 ALA A C 1
ATOM 1618 O O . ALA A 1 199 ? 15.276 13.523 -17.904 1.00 85.06 199 ALA A O 1
ATOM 1619 N N . VAL A 1 200 ? 15.003 11.604 -16.725 1.00 81.12 200 VAL A N 1
ATOM 1620 C CA . VAL A 1 200 ? 13.655 11.867 -16.193 1.00 81.12 200 VAL A CA 1
ATOM 1621 C C . VAL A 1 200 ? 13.690 12.230 -14.706 1.00 81.12 200 VAL A C 1
ATOM 1623 O O . VAL A 1 200 ? 13.204 13.300 -14.339 1.00 81.12 200 VAL A O 1
ATOM 1626 N N . LEU A 1 201 ? 14.296 11.399 -13.844 1.00 76.38 201 LEU A N 1
ATOM 1627 C CA . LEU A 1 201 ? 14.194 11.570 -12.379 1.00 76.38 201 LEU A CA 1
ATOM 1628 C C . LEU A 1 201 ? 14.748 12.901 -11.857 1.00 76.38 201 LEU A C 1
ATOM 1630 O O . LEU A 1 201 ? 14.272 13.416 -10.851 1.00 76.38 201 LEU A O 1
ATOM 1634 N N . SER A 1 202 ? 15.758 13.468 -12.520 1.00 74.06 202 SER A N 1
ATOM 1635 C CA . SER A 1 202 ? 16.345 14.750 -12.109 1.00 74.06 202 SER A CA 1
ATOM 1636 C C . SER A 1 202 ? 15.483 15.969 -12.463 1.00 74.06 202 SER A C 1
ATOM 1638 O O . SER A 1 202 ? 15.756 17.065 -11.975 1.00 74.06 202 SER A O 1
ATOM 1640 N N . LYS A 1 203 ? 14.460 15.798 -13.311 1.00 78.19 203 LYS A N 1
ATOM 1641 C CA . LYS A 1 203 ? 13.681 16.899 -13.902 1.00 78.19 203 LYS A CA 1
ATOM 1642 C C . LYS A 1 203 ? 12.190 16.837 -13.593 1.00 78.19 203 LYS A C 1
ATOM 1644 O O . LYS A 1 203 ? 11.523 17.863 -13.676 1.00 78.19 203 LYS A O 1
ATOM 1649 N N . LEU A 1 204 ? 11.667 15.653 -13.280 1.00 83.12 204 LEU A N 1
ATOM 1650 C CA . LEU A 1 204 ? 10.232 15.394 -13.211 1.00 83.12 204 LEU A CA 1
ATOM 1651 C C . LEU A 1 204 ? 9.864 14.698 -11.891 1.00 83.12 204 LEU A C 1
ATOM 1653 O O . LEU A 1 204 ? 10.643 13.883 -11.396 1.00 83.12 204 LEU A O 1
ATOM 1657 N N . PRO A 1 205 ? 8.679 14.978 -11.314 1.00 86.44 205 PRO A N 1
ATOM 1658 C CA . PRO A 1 205 ? 8.245 14.432 -10.027 1.00 86.44 205 PRO A CA 1
ATOM 1659 C C . PRO A 1 205 ? 7.737 12.984 -10.151 1.00 86.44 205 PRO A C 1
ATOM 1661 O O . PRO A 1 205 ? 6.622 12.658 -9.741 1.00 86.44 205 PRO A O 1
ATOM 1664 N N . VAL A 1 206 ? 8.555 12.098 -10.715 1.00 89.19 206 VAL A N 1
ATOM 1665 C CA . VAL A 1 206 ? 8.248 10.677 -10.922 1.00 89.19 206 VAL A CA 1
ATOM 1666 C C . VAL A 1 206 ? 9.257 9.788 -10.205 1.00 89.19 206 VAL A C 1
ATOM 1668 O O . VAL A 1 206 ? 10.341 10.231 -9.836 1.00 89.19 206 VAL A O 1
ATOM 1671 N N . GLU A 1 207 ? 8.896 8.531 -9.992 1.00 88.94 207 GLU A N 1
ATOM 1672 C CA . GLU A 1 207 ? 9.782 7.490 -9.480 1.00 88.94 207 GLU A CA 1
ATOM 1673 C C . GLU A 1 207 ? 9.810 6.286 -10.420 1.00 88.94 207 GLU A C 1
ATOM 1675 O O . GLU A 1 207 ? 8.850 6.030 -11.150 1.00 88.94 207 GLU A O 1
ATOM 1680 N N . ILE A 1 208 ? 10.918 5.541 -10.377 1.00 91.62 208 ILE A N 1
ATOM 1681 C CA . ILE A 1 208 ? 11.101 4.296 -11.125 1.00 91.62 208 ILE A CA 1
ATOM 1682 C C . ILE A 1 208 ? 11.025 3.126 -10.149 1.00 91.62 208 ILE A C 1
ATOM 1684 O O . ILE A 1 208 ? 11.784 3.035 -9.183 1.00 91.62 208 ILE A O 1
ATOM 1688 N N . LEU A 1 209 ? 10.138 2.186 -10.437 1.00 88.31 209 LEU A N 1
ATOM 1689 C CA . LEU A 1 209 ? 9.953 0.954 -9.696 1.00 88.31 209 LEU A CA 1
ATOM 1690 C C . LEU A 1 209 ? 10.504 -0.214 -10.508 1.00 88.31 209 LEU A C 1
ATOM 1692 O O . LEU A 1 209 ? 10.013 -0.543 -11.585 1.00 88.31 209 LEU A O 1
ATOM 1696 N N . VAL A 1 210 ? 11.499 -0.900 -9.950 1.00 90.44 210 VAL A N 1
ATOM 1697 C CA . VAL A 1 210 ? 11.998 -2.158 -10.517 1.00 90.44 210 VAL A CA 1
ATOM 1698 C C . VAL A 1 210 ? 11.125 -3.308 -10.018 1.00 90.44 210 VAL A C 1
ATOM 1700 O O . VAL A 1 210 ? 11.179 -3.657 -8.833 1.00 90.44 210 VAL A O 1
ATOM 1703 N N . GLY A 1 211 ? 10.291 -3.883 -10.880 1.00 82.44 211 GLY A N 1
ATOM 1704 C CA . GLY A 1 211 ? 9.435 -5.017 -10.536 1.00 82.44 211 GLY A CA 1
ATOM 1705 C C . GLY A 1 211 ? 9.965 -6.356 -11.054 1.00 82.44 211 GLY A C 1
ATOM 1706 O O . GLY A 1 211 ? 11.093 -6.487 -11.537 1.00 82.44 211 GLY A O 1
ATOM 1707 N N . LYS A 1 212 ? 9.144 -7.407 -10.936 1.00 80.06 212 LYS A N 1
ATOM 1708 C CA . LYS A 1 212 ? 9.502 -8.764 -11.385 1.00 80.06 212 LYS A CA 1
ATOM 1709 C C . LYS A 1 212 ? 9.478 -8.844 -12.914 1.00 80.06 212 LYS A C 1
ATOM 1711 O O . LYS A 1 212 ? 8.449 -9.189 -13.501 1.00 80.06 212 LYS A O 1
ATOM 1716 N N . LYS A 1 213 ? 10.634 -8.596 -13.536 1.00 90.00 213 LYS A N 1
ATOM 1717 C CA . LYS A 1 213 ? 10.820 -8.542 -14.998 1.00 90.00 213 LYS A CA 1
ATOM 1718 C C . LYS A 1 213 ? 10.061 -7.386 -15.675 1.00 90.00 213 LYS A C 1
ATOM 1720 O O . LYS A 1 213 ? 9.548 -7.545 -16.783 1.00 90.00 213 LYS A O 1
ATOM 1725 N N . ASN A 1 214 ? 9.985 -6.239 -14.996 1.00 92.00 214 ASN A N 1
ATOM 1726 C CA . ASN A 1 214 ? 9.484 -4.987 -15.559 1.00 92.00 214 ASN A CA 1
ATOM 1727 C C . ASN A 1 214 ? 10.127 -3.752 -14.896 1.00 92.00 214 ASN A C 1
ATOM 1729 O O . ASN A 1 214 ? 10.756 -3.867 -13.839 1.00 92.00 214 ASN A O 1
ATOM 1733 N N . LEU A 1 215 ? 9.971 -2.597 -15.539 1.00 95.25 215 LEU A N 1
ATOM 1734 C CA . LEU A 1 215 ? 10.228 -1.270 -14.980 1.00 95.25 215 LEU A CA 1
ATOM 1735 C C . LEU A 1 215 ? 8.940 -0.459 -15.055 1.00 95.25 215 LEU A C 1
ATOM 1737 O O . LEU A 1 215 ? 8.351 -0.360 -16.127 1.00 95.25 215 LEU A O 1
ATOM 1741 N N . GLU A 1 216 ? 8.515 0.132 -13.950 1.00 92.25 216 GLU A N 1
ATOM 1742 C CA . GLU A 1 216 ? 7.337 0.995 -13.905 1.00 92.25 216 GLU A CA 1
ATOM 1743 C C . GLU A 1 216 ? 7.733 2.421 -13.534 1.00 92.25 216 GLU A C 1
ATOM 1745 O O . GLU A 1 216 ? 8.528 2.624 -12.622 1.00 92.25 216 GLU A O 1
ATOM 1750 N N . VAL A 1 217 ? 7.182 3.408 -14.238 1.00 91.88 217 VAL A N 1
ATOM 1751 C CA . VAL A 1 217 ? 7.344 4.829 -13.919 1.00 91.88 217 VAL A CA 1
ATOM 1752 C C . VAL A 1 217 ? 5.992 5.409 -13.547 1.00 91.88 217 VAL A C 1
ATOM 1754 O O . VAL A 1 217 ? 5.017 5.231 -14.284 1.00 91.88 217 VAL A O 1
ATOM 1757 N N . ARG A 1 218 ? 5.933 6.103 -12.410 1.00 89.38 218 ARG A N 1
ATOM 1758 C CA . ARG A 1 218 ? 4.715 6.748 -11.899 1.00 89.38 218 ARG A CA 1
ATOM 1759 C C . ARG A 1 218 ? 5.037 8.061 -11.173 1.00 89.38 218 ARG A C 1
ATOM 1761 O O . ARG A 1 218 ? 6.172 8.225 -10.724 1.00 89.38 218 ARG A O 1
ATOM 1768 N N . PRO A 1 219 ? 4.073 8.982 -11.006 1.00 88.62 219 PRO A N 1
ATOM 1769 C CA . PRO A 1 219 ? 4.243 10.169 -10.175 1.00 88.62 219 PRO A CA 1
ATOM 1770 C C . PRO A 1 219 ? 4.556 9.799 -8.722 1.00 88.62 219 PRO A C 1
ATOM 1772 O O . PRO A 1 219 ? 3.909 8.923 -8.149 1.00 88.62 219 PRO A O 1
ATOM 1775 N N . THR A 1 220 ? 5.488 10.511 -8.087 1.00 86.19 220 THR A N 1
ATOM 1776 C CA . THR A 1 220 ? 5.824 10.300 -6.661 1.00 86.19 220 THR A CA 1
ATOM 1777 C C . THR A 1 220 ? 4.659 10.622 -5.725 1.00 86.19 220 THR A C 1
ATOM 1779 O O . THR A 1 220 ? 4.579 10.096 -4.615 1.00 86.19 220 THR A O 1
ATOM 1782 N N . SER A 1 221 ? 3.736 11.469 -6.182 1.00 85.44 221 SER A N 1
ATOM 1783 C CA . SER A 1 221 ? 2.515 11.865 -5.482 1.00 85.44 221 SER A CA 1
ATOM 1784 C C . SER A 1 221 ? 1.395 10.822 -5.545 1.00 85.44 221 SER A C 1
ATOM 1786 O O . SER A 1 221 ? 0.339 11.050 -4.956 1.00 85.44 221 SER A O 1
ATOM 1788 N N . ILE A 1 222 ? 1.591 9.701 -6.251 1.00 85.69 222 ILE A N 1
ATOM 1789 C CA . ILE A 1 222 ? 0.573 8.666 -6.456 1.00 85.69 222 ILE A CA 1
ATOM 1790 C C . ILE A 1 222 ? 1.138 7.300 -6.079 1.00 85.69 222 ILE A C 1
ATOM 1792 O O . ILE A 1 222 ? 1.804 6.622 -6.859 1.00 85.69 222 ILE A O 1
ATOM 1796 N N . ASN A 1 223 ? 0.855 6.899 -4.846 1.00 91.12 223 ASN A N 1
ATOM 1797 C CA . ASN A 1 223 ? 1.091 5.557 -4.333 1.00 91.12 223 ASN A CA 1
ATOM 1798 C C . ASN A 1 223 ? 0.206 5.315 -3.102 1.00 91.12 223 ASN A C 1
ATOM 1800 O O . ASN A 1 223 ? -0.346 6.257 -2.521 1.00 91.12 223 ASN A O 1
ATOM 1804 N N . LYS A 1 224 ? 0.112 4.054 -2.663 1.00 94.69 224 LYS A N 1
ATOM 1805 C CA . LYS A 1 224 ? -0.686 3.672 -1.489 1.00 94.69 224 LYS A CA 1
ATOM 1806 C C . LYS A 1 224 ? -0.230 4.401 -0.213 1.00 94.69 224 LYS A C 1
ATOM 1808 O O . LYS A 1 224 ? -1.056 4.802 0.603 1.00 94.69 224 LYS A O 1
ATOM 1813 N N . GLY A 1 225 ? 1.074 4.641 -0.065 1.00 95.56 225 GLY A N 1
ATOM 1814 C CA . GLY A 1 225 ? 1.638 5.391 1.059 1.00 95.56 225 GLY A CA 1
ATOM 1815 C C . GLY A 1 225 ? 1.185 6.849 1.122 1.00 95.56 225 GLY A C 1
ATOM 1816 O O . GLY A 1 225 ? 0.964 7.377 2.208 1.00 95.56 225 GLY A O 1
ATOM 1817 N N . GLU A 1 226 ? 0.997 7.504 -0.021 1.00 94.69 226 GLU A N 1
ATOM 1818 C CA . GLU A 1 226 ? 0.507 8.881 -0.075 1.00 94.69 226 GLU A CA 1
ATOM 1819 C C . GLU A 1 226 ? -0.952 8.982 0.383 1.00 94.69 226 GLU A C 1
ATOM 1821 O O . GLU A 1 226 ? -1.316 9.930 1.079 1.00 94.69 226 GLU A O 1
ATOM 1826 N N . ILE A 1 227 ? -1.769 7.963 0.101 1.00 96.00 227 ILE A N 1
ATOM 1827 C CA . ILE A 1 227 ? -3.123 7.851 0.662 1.00 96.00 227 ILE A CA 1
ATOM 1828 C C . ILE A 1 227 ? -3.061 7.750 2.185 1.00 96.00 227 ILE A C 1
ATOM 1830 O O . ILE A 1 227 ? -3.721 8.523 2.878 1.00 96.00 227 ILE A O 1
ATOM 1834 N N . VAL A 1 228 ? -2.211 6.868 2.716 1.00 97.31 228 VAL A N 1
ATOM 1835 C CA . VAL A 1 228 ? -2.017 6.718 4.166 1.00 97.31 228 VAL A CA 1
ATOM 1836 C C . VAL A 1 228 ? -1.586 8.037 4.814 1.00 97.31 228 VAL A C 1
ATOM 1838 O O . VAL A 1 228 ? -2.181 8.441 5.813 1.00 97.31 228 VAL A O 1
ATOM 1841 N N . LYS A 1 229 ? -0.624 8.767 4.231 1.00 96.25 229 LYS A N 1
ATOM 1842 C CA . LYS A 1 229 ? -0.205 10.086 4.744 1.00 96.25 229 LYS A CA 1
ATOM 1843 C C . LYS A 1 229 ? -1.349 11.094 4.774 1.00 96.25 229 LYS A C 1
ATOM 1845 O O . LYS A 1 229 ? -1.529 11.773 5.782 1.00 96.25 229 LYS A O 1
ATOM 1850 N N . ARG A 1 230 ? -2.128 11.192 3.691 1.00 95.25 230 ARG A N 1
ATOM 1851 C CA . ARG A 1 230 ? -3.283 12.103 3.616 1.00 95.25 230 ARG A CA 1
ATOM 1852 C C . ARG A 1 230 ? -4.312 11.776 4.694 1.00 95.25 230 ARG A C 1
ATOM 1854 O O . ARG A 1 230 ? -4.835 12.684 5.332 1.00 95.25 230 ARG A O 1
ATOM 1861 N N . LEU A 1 231 ? -4.569 10.491 4.927 1.00 96.31 231 LEU A N 1
ATOM 1862 C CA . LEU A 1 231 ? -5.533 10.035 5.927 1.00 96.31 231 LEU A CA 1
ATOM 1863 C C . LEU A 1 231 ? -5.042 10.248 7.361 1.00 96.31 231 LEU A C 1
ATOM 1865 O O . LEU A 1 231 ? -5.844 10.642 8.205 1.00 96.31 231 LEU A O 1
ATOM 1869 N N . LEU A 1 232 ? -3.747 10.065 7.628 1.00 96.31 232 LEU A N 1
ATOM 1870 C CA . LEU A 1 232 ? -3.123 10.434 8.903 1.00 96.31 232 LEU A CA 1
ATOM 1871 C C . LEU A 1 232 ? -3.235 11.943 9.156 1.00 96.31 232 LEU A C 1
ATOM 1873 O O . LEU A 1 232 ? -3.705 12.355 10.213 1.00 96.31 232 LEU A O 1
ATOM 1877 N N . ALA A 1 233 ? -2.884 12.771 8.166 1.00 95.75 233 ALA A N 1
ATOM 1878 C CA . ALA A 1 233 ? -2.949 14.229 8.274 1.00 95.75 233 ALA A CA 1
ATOM 1879 C C . ALA A 1 233 ? -4.383 14.750 8.469 1.00 95.75 233 ALA A C 1
ATOM 1881 O O . ALA A 1 233 ? -4.605 15.684 9.237 1.00 95.75 233 ALA A O 1
ATOM 1882 N N . ALA A 1 234 ? -5.371 14.121 7.825 1.00 95.06 234 ALA A N 1
ATOM 1883 C CA . ALA A 1 234 ? -6.787 14.425 8.030 1.00 95.06 234 ALA A CA 1
ATOM 1884 C C . ALA A 1 234 ? -7.305 13.993 9.417 1.00 95.06 234 ALA A C 1
ATOM 1886 O O . ALA A 1 234 ? -8.388 14.404 9.832 1.00 95.06 234 ALA A O 1
ATOM 1887 N N . ASN A 1 235 ? -6.548 13.168 10.148 1.00 94.88 235 ASN A N 1
ATOM 1888 C CA . ASN A 1 235 ? -6.942 12.590 11.429 1.00 94.88 235 ASN A CA 1
ATOM 1889 C C . ASN A 1 235 ? -5.853 12.757 12.507 1.00 94.88 235 ASN A C 1
ATOM 1891 O O . ASN A 1 235 ? -5.419 11.761 13.084 1.00 94.88 235 ASN A O 1
ATOM 1895 N N . PRO A 1 236 ? -5.478 13.998 12.878 1.00 90.75 236 PRO A N 1
ATOM 1896 C CA . PRO A 1 236 ? -4.351 14.275 13.781 1.00 90.75 236 PRO A CA 1
ATOM 1897 C C . PRO A 1 236 ? -4.532 13.759 15.223 1.00 90.75 236 PRO A C 1
ATOM 1899 O O . PRO A 1 236 ? -3.596 13.791 16.009 1.00 90.75 236 PRO A O 1
ATOM 1902 N N . GLY A 1 237 ? -5.735 13.303 15.588 1.00 90.75 237 GLY A N 1
ATOM 1903 C CA . GLY A 1 237 ? -6.030 12.687 16.887 1.00 90.75 237 GLY A CA 1
ATOM 1904 C C . GLY A 1 237 ? -6.053 11.158 16.872 1.00 90.75 237 GLY A C 1
ATOM 1905 O O . GLY A 1 237 ? -6.532 10.574 17.839 1.00 90.75 237 GLY A O 1
ATOM 1906 N N . ALA A 1 238 ? -5.644 10.515 15.774 1.00 96.38 238 ALA A N 1
ATOM 1907 C CA . ALA A 1 238 ? -5.511 9.064 15.735 1.00 96.38 238 ALA A CA 1
ATOM 1908 C C . ALA A 1 238 ? -4.424 8.614 16.719 1.00 96.38 238 ALA A C 1
ATOM 1910 O O . ALA A 1 238 ? -3.318 9.147 16.709 1.00 96.38 238 ALA A O 1
ATOM 1911 N N . ASP A 1 239 ? -4.750 7.640 17.562 1.00 96.94 239 ASP A N 1
ATOM 1912 C CA . ASP A 1 239 ? -3.863 7.073 18.583 1.00 96.94 239 ASP A CA 1
ATOM 1913 C C . ASP A 1 239 ? -3.568 5.587 18.332 1.00 96.94 239 ASP A C 1
ATOM 1915 O O . ASP A 1 239 ? -2.909 4.930 19.136 1.00 96.94 239 ASP A O 1
ATOM 1919 N N . PHE A 1 240 ? -4.045 5.055 17.204 1.00 98.19 240 PHE A N 1
ATOM 1920 C CA . PHE A 1 240 ? -3.782 3.698 16.755 1.00 98.19 240 PHE A CA 1
ATOM 1921 C C . PHE A 1 240 ? -3.831 3.598 15.230 1.00 98.19 240 PHE A C 1
ATOM 1923 O O . PHE A 1 240 ? -4.734 4.153 14.595 1.00 98.19 240 PHE A O 1
ATOM 1930 N N . ALA A 1 241 ? -2.919 2.819 14.645 1.00 98.19 241 ALA A N 1
ATOM 1931 C CA . ALA A 1 241 ? -2.989 2.451 13.237 1.00 98.19 241 ALA A CA 1
ATOM 1932 C C . ALA A 1 241 ? -2.724 0.961 12.988 1.00 98.19 241 ALA A C 1
ATOM 1934 O O . ALA A 1 241 ? -1.823 0.356 13.561 1.00 98.19 241 ALA A O 1
ATOM 1935 N N . PHE A 1 242 ? -3.472 0.370 12.067 1.00 98.50 242 PHE A N 1
ATOM 1936 C CA . PHE A 1 242 ? -3.217 -0.970 11.550 1.00 98.50 242 PHE A CA 1
ATOM 1937 C C . PHE A 1 242 ? -3.124 -0.899 10.031 1.00 98.50 242 PHE A C 1
ATOM 1939 O O . PHE A 1 242 ? -3.942 -0.242 9.397 1.00 98.50 242 PHE A O 1
ATOM 1946 N N . CYS A 1 243 ? -2.137 -1.566 9.446 1.00 98.19 243 CYS A N 1
ATOM 1947 C CA . CYS A 1 243 ? -1.948 -1.643 8.008 1.00 98.19 243 CYS A CA 1
ATOM 1948 C C . CYS A 1 243 ? -1.572 -3.064 7.605 1.00 98.19 243 CYS A C 1
ATOM 1950 O O . CYS A 1 243 ? -0.590 -3.592 8.125 1.00 98.19 243 CYS A O 1
ATOM 1952 N N . ALA A 1 244 ? -2.295 -3.652 6.653 1.00 98.31 244 ALA A N 1
ATOM 1953 C CA . ALA A 1 244 ? -1.984 -4.970 6.102 1.00 98.31 244 ALA A CA 1
ATOM 1954 C C . ALA A 1 244 ? -1.812 -4.935 4.578 1.00 98.31 244 ALA A C 1
ATOM 1956 O O . ALA A 1 244 ? -2.573 -4.248 3.896 1.00 98.31 244 ALA A O 1
ATOM 1957 N N . GLY A 1 245 ? -0.831 -5.683 4.067 1.00 97.12 245 GLY A N 1
ATOM 1958 C CA . GLY A 1 245 ? -0.543 -5.784 2.633 1.00 97.12 245 GLY A CA 1
ATOM 1959 C C . GLY A 1 245 ? 0.364 -6.957 2.258 1.00 97.12 245 GLY A C 1
ATOM 1960 O O . GLY A 1 245 ? 1.146 -7.425 3.088 1.00 97.12 245 GLY A O 1
ATOM 1961 N N . ASP A 1 246 ? 0.282 -7.453 1.027 1.00 94.44 246 ASP A N 1
ATOM 1962 C CA . ASP A 1 246 ? 1.010 -8.628 0.540 1.00 94.44 246 ASP A CA 1
ATOM 1963 C C . ASP A 1 246 ? 2.057 -8.305 -0.544 1.00 94.44 246 ASP A C 1
ATOM 1965 O O . ASP A 1 246 ? 2.920 -9.144 -0.830 1.00 94.44 246 ASP A O 1
ATOM 1969 N N . ASP A 1 247 ? 2.058 -7.111 -1.125 1.00 90.12 247 ASP A N 1
ATOM 1970 C CA . ASP A 1 247 ? 2.874 -6.820 -2.297 1.00 90.12 247 ASP A CA 1
ATOM 1971 C C . ASP A 1 247 ? 3.915 -5.718 -2.068 1.00 90.12 247 ASP A C 1
ATOM 1973 O O . ASP A 1 247 ? 4.095 -5.163 -0.984 1.00 90.12 247 ASP A O 1
ATOM 1977 N N . LYS A 1 248 ? 4.687 -5.433 -3.121 1.00 88.00 248 LYS A N 1
ATOM 1978 C CA . LYS A 1 248 ? 5.737 -4.411 -3.075 1.00 88.00 248 LYS A CA 1
ATOM 1979 C C . LYS A 1 248 ? 5.163 -2.992 -2.965 1.00 88.00 248 LYS A C 1
ATOM 1981 O O . LYS A 1 248 ? 5.847 -2.112 -2.452 1.00 88.00 248 LYS A O 1
ATOM 1986 N N . THR A 1 249 ? 3.960 -2.752 -3.477 1.00 87.50 249 THR A N 1
ATOM 1987 C CA . THR A 1 249 ? 3.299 -1.440 -3.413 1.00 87.50 249 THR A CA 1
ATOM 1988 C C . THR A 1 249 ? 2.797 -1.133 -2.004 1.00 87.50 249 THR A C 1
ATOM 1990 O O . THR A 1 249 ? 2.742 0.033 -1.615 1.00 87.50 249 THR A O 1
ATOM 1993 N N . ASP A 1 250 ? 2.521 -2.159 -1.200 1.00 94.88 250 ASP A N 1
ATOM 1994 C CA . ASP A 1 250 ? 2.111 -2.011 0.201 1.00 94.88 250 ASP A CA 1
ATOM 1995 C C . ASP A 1 250 ? 3.243 -1.549 1.120 1.00 94.88 250 ASP A C 1
ATOM 1997 O O . ASP A 1 250 ? 3.002 -0.886 2.131 1.00 94.88 250 ASP A O 1
ATOM 2001 N N . GLU A 1 251 ? 4.495 -1.786 0.724 1.00 94.25 251 GLU A N 1
ATOM 2002 C CA . GLU A 1 251 ? 5.667 -1.234 1.410 1.00 94.25 251 GLU A CA 1
ATOM 2003 C C . GLU A 1 251 ? 5.625 0.303 1.462 1.00 94.25 251 GLU A C 1
ATOM 2005 O O . GLU A 1 251 ? 6.195 0.910 2.372 1.00 94.25 251 GLU A O 1
ATOM 2010 N N . ASP A 1 252 ? 4.916 0.958 0.535 1.00 94.62 252 ASP A N 1
ATOM 2011 C CA . ASP A 1 252 ? 4.690 2.403 0.592 1.00 94.62 252 ASP A CA 1
ATOM 2012 C C . ASP A 1 252 ? 3.783 2.794 1.767 1.00 94.62 252 ASP A C 1
ATOM 2014 O O . ASP A 1 252 ? 4.054 3.798 2.434 1.00 94.62 252 ASP A O 1
ATOM 2018 N N . MET A 1 253 ? 2.758 1.990 2.078 1.00 96.94 253 MET A N 1
ATOM 2019 C CA . MET A 1 253 ? 1.897 2.191 3.251 1.00 96.94 253 MET A CA 1
ATOM 2020 C C . MET A 1 253 ? 2.681 2.008 4.547 1.00 96.94 253 MET A C 1
ATOM 2022 O O . MET A 1 253 ? 2.627 2.862 5.436 1.00 96.94 253 MET A O 1
ATOM 2026 N N . PHE A 1 254 ? 3.479 0.940 4.632 1.00 97.31 254 PHE A N 1
ATOM 2027 C CA . PHE A 1 254 ? 4.308 0.677 5.808 1.00 97.31 254 PHE A CA 1
ATOM 2028 C C . PHE A 1 254 ? 5.323 1.802 6.039 1.00 97.31 254 PHE A C 1
ATOM 2030 O O . PHE A 1 254 ? 5.534 2.236 7.175 1.00 97.31 254 PHE A O 1
ATOM 2037 N N . ARG A 1 255 ? 5.917 2.329 4.960 1.00 95.69 255 ARG A N 1
ATOM 2038 C CA . ARG A 1 255 ? 6.872 3.443 5.025 1.00 95.69 255 ARG A CA 1
ATOM 2039 C C . ARG A 1 255 ? 6.203 4.737 5.466 1.00 95.69 255 ARG A C 1
ATOM 2041 O O . ARG A 1 255 ? 6.827 5.510 6.188 1.00 95.69 255 ARG A O 1
ATOM 2048 N N . ALA A 1 256 ? 4.972 4.985 5.022 1.00 95.81 256 ALA A N 1
ATOM 2049 C CA . ALA A 1 256 ? 4.197 6.147 5.439 1.00 95.81 256 ALA A CA 1
ATOM 2050 C C . ALA A 1 256 ? 3.891 6.104 6.943 1.00 95.81 256 ALA A C 1
ATOM 2052 O O . ALA A 1 256 ? 4.137 7.093 7.629 1.00 95.81 256 ALA A O 1
ATOM 2053 N N . LEU A 1 257 ? 3.455 4.955 7.470 1.00 95.38 257 LEU A N 1
ATOM 2054 C CA . LEU A 1 257 ? 3.178 4.795 8.902 1.00 95.38 257 LEU A CA 1
ATOM 2055 C C . LEU A 1 257 ? 4.425 4.918 9.776 1.00 95.38 257 LEU A C 1
ATOM 2057 O O . LEU A 1 257 ? 4.398 5.641 10.768 1.00 95.38 257 LEU A O 1
ATOM 2061 N N . ARG A 1 258 ? 5.543 4.299 9.383 1.00 94.31 258 ARG A N 1
ATOM 2062 C CA . ARG A 1 258 ? 6.815 4.421 10.121 1.00 94.31 258 ARG A CA 1
ATOM 2063 C C . ARG A 1 258 ? 7.360 5.851 10.179 1.00 94.31 258 ARG A C 1
ATOM 2065 O O . ARG A 1 258 ? 8.174 6.151 11.042 1.00 94.31 258 ARG A O 1
ATOM 2072 N N . LYS A 1 259 ? 6.963 6.711 9.237 1.00 93.69 259 LYS A N 1
ATOM 2073 C CA . LYS A 1 259 ? 7.332 8.134 9.193 1.00 93.69 259 LYS A CA 1
ATOM 2074 C C . LYS A 1 259 ? 6.279 9.050 9.827 1.00 93.69 259 LYS A C 1
ATOM 2076 O O . LYS A 1 259 ? 6.438 10.264 9.752 1.00 93.69 259 LYS A O 1
ATOM 2081 N N . SER A 1 260 ? 5.199 8.490 10.368 1.00 93.44 260 SER A N 1
ATOM 2082 C CA . SER A 1 260 ? 4.153 9.252 11.049 1.00 93.44 260 SER A CA 1
ATOM 2083 C C . SER A 1 260 ? 4.559 9.614 12.479 1.00 93.44 260 SER A C 1
ATOM 2085 O O . SER A 1 260 ? 5.537 9.087 13.005 1.00 93.44 260 SER A O 1
ATOM 2087 N N . ASP A 1 261 ? 3.773 10.480 13.117 1.00 91.88 261 ASP A N 1
ATOM 2088 C CA . ASP A 1 261 ? 3.991 10.899 14.507 1.00 91.88 261 ASP A CA 1
ATOM 2089 C C . ASP A 1 261 ? 3.515 9.859 15.544 1.00 91.88 261 ASP A C 1
ATOM 2091 O O . ASP A 1 261 ? 3.650 10.071 16.751 1.00 91.88 261 ASP A O 1
ATOM 2095 N N . LEU A 1 262 ? 2.950 8.728 15.100 1.00 91.88 262 LEU A N 1
ATOM 2096 C CA . LEU A 1 262 ? 2.540 7.639 15.987 1.00 91.88 262 LEU A CA 1
ATOM 2097 C C . LEU A 1 262 ? 3.760 6.948 16.607 1.00 91.88 262 LEU A C 1
ATOM 2099 O O . LEU A 1 262 ? 4.770 6.705 15.947 1.00 91.88 262 LEU A O 1
ATOM 2103 N N . SER A 1 263 ? 3.645 6.553 17.878 1.00 91.44 263 SER A N 1
ATOM 2104 C CA . SER A 1 263 ? 4.666 5.717 18.511 1.00 91.44 263 SER A CA 1
ATOM 2105 C C . SER A 1 263 ? 4.748 4.355 17.819 1.00 91.44 263 SER A C 1
ATOM 2107 O O . SER A 1 263 ? 3.726 3.782 17.447 1.00 91.44 263 SER A O 1
ATOM 2109 N N . GLU A 1 264 ? 5.944 3.761 17.753 1.00 88.75 264 GLU A N 1
ATOM 2110 C CA . GLU A 1 264 ? 6.148 2.397 17.227 1.00 88.75 264 GLU A CA 1
ATOM 2111 C C . GLU A 1 264 ? 5.307 1.319 17.929 1.00 88.75 264 GLU A C 1
ATOM 2113 O O . GLU A 1 264 ? 5.131 0.225 17.402 1.00 88.75 264 GLU A O 1
ATOM 2118 N N . LYS A 1 265 ? 4.785 1.610 19.125 1.00 90.50 265 LYS A N 1
ATOM 2119 C CA . LYS A 1 265 ? 3.915 0.705 19.892 1.00 90.50 265 LYS A CA 1
ATOM 2120 C C . LYS A 1 265 ? 2.430 0.849 19.561 1.00 90.50 265 LYS A C 1
ATOM 2122 O O . LYS A 1 265 ? 1.632 0.070 20.081 1.00 90.50 265 LYS A O 1
ATOM 2127 N N . ASP A 1 266 ? 2.072 1.864 18.783 1.00 94.00 266 ASP A N 1
ATOM 2128 C CA . ASP A 1 266 ? 0.693 2.256 18.498 1.00 94.00 266 ASP A CA 1
ATOM 2129 C C . ASP A 1 266 ? 0.342 2.074 17.013 1.00 94.00 266 ASP A C 1
ATOM 2131 O O . ASP A 1 266 ? -0.804 2.286 16.620 1.00 94.00 266 ASP A O 1
ATOM 2135 N N . PHE A 1 267 ? 1.290 1.610 16.187 1.00 96.56 267 PHE A N 1
ATOM 2136 C CA . PHE A 1 267 ? 1.000 1.148 14.834 1.00 96.56 267 PHE A CA 1
ATOM 2137 C C . PHE A 1 267 ? 1.432 -0.301 14.587 1.00 96.56 267 PHE A C 1
ATOM 2139 O O . PHE A 1 267 ? 2.422 -0.792 15.127 1.00 96.56 267 PHE A O 1
ATOM 2146 N N . TYR A 1 268 ? 0.697 -0.973 13.706 1.00 97.94 268 TYR A N 1
ATOM 2147 C CA . TYR A 1 268 ? 0.963 -2.339 13.273 1.00 97.94 268 TYR A CA 1
ATOM 2148 C C . TYR A 1 268 ? 1.017 -2.382 11.751 1.00 97.94 268 TYR A C 1
ATOM 2150 O O . TYR A 1 268 ? -0.016 -2.339 11.090 1.00 97.94 268 TYR A O 1
ATOM 2158 N N . CYS A 1 269 ? 2.222 -2.484 11.196 1.00 98.00 269 CYS A N 1
ATOM 2159 C CA . CYS A 1 269 ? 2.427 -2.820 9.789 1.00 98.00 269 CYS A CA 1
ATOM 2160 C C . CYS A 1 269 ? 2.580 -4.338 9.670 1.00 98.00 269 CYS A C 1
ATOM 2162 O O . CYS A 1 269 ? 3.506 -4.899 10.265 1.00 98.00 269 CYS A O 1
ATOM 2164 N N . VAL A 1 270 ? 1.680 -4.984 8.930 1.00 98.00 270 VAL A N 1
ATOM 2165 C CA . VAL A 1 270 ? 1.574 -6.441 8.804 1.00 98.00 270 VAL A CA 1
ATOM 2166 C C . VAL A 1 270 ? 1.726 -6.844 7.342 1.00 98.00 270 VAL A C 1
ATOM 2168 O O . VAL A 1 270 ? 0.884 -6.514 6.510 1.00 98.00 270 VAL A O 1
ATOM 2171 N N . THR A 1 271 ? 2.782 -7.586 7.020 1.00 97.62 271 THR A N 1
ATOM 2172 C CA . THR A 1 271 ? 2.919 -8.181 5.689 1.00 97.62 271 THR A CA 1
ATOM 2173 C C . THR A 1 271 ? 2.181 -9.521 5.620 1.00 97.62 271 THR A C 1
ATOM 2175 O O . THR A 1 271 ? 2.203 -10.291 6.582 1.00 97.62 271 THR A O 1
ATOM 2178 N N . VAL A 1 272 ? 1.546 -9.835 4.493 1.00 97.00 272 VAL A N 1
ATOM 2179 C CA . VAL A 1 272 ? 0.989 -11.169 4.230 1.00 97.00 272 VAL A CA 1
ATOM 2180 C C . VAL A 1 272 ? 1.983 -11.978 3.401 1.00 97.00 272 VAL A C 1
ATOM 2182 O O . VAL A 1 272 ? 2.436 -11.544 2.337 1.00 97.00 272 VAL A O 1
ATOM 2185 N N . GLY A 1 273 ? 2.372 -13.142 3.907 1.00 94.06 273 GLY A N 1
ATOM 2186 C CA . GLY A 1 273 ? 3.348 -14.029 3.286 1.00 94.06 273 GLY A CA 1
ATOM 2187 C C . GLY A 1 273 ? 4.247 -14.724 4.310 1.00 94.06 273 GLY A C 1
ATOM 2188 O O . GLY A 1 273 ? 4.041 -14.585 5.513 1.00 94.06 273 GLY A O 1
ATOM 2189 N N . PRO A 1 274 ? 5.241 -15.498 3.849 1.00 91.19 274 PRO A N 1
ATOM 2190 C CA . PRO A 1 274 ? 6.137 -16.228 4.738 1.00 91.19 274 PRO A CA 1
ATOM 2191 C C . PRO A 1 274 ? 7.043 -15.281 5.539 1.00 91.19 274 PRO A C 1
ATOM 2193 O O . PRO A 1 274 ? 7.298 -14.148 5.132 1.00 91.19 274 PRO A O 1
ATOM 2196 N N . SER A 1 275 ? 7.568 -15.765 6.664 1.00 89.25 275 SER A N 1
ATOM 2197 C CA . SER A 1 275 ? 8.395 -14.977 7.589 1.00 89.25 275 SER A CA 1
ATOM 2198 C C . SER A 1 275 ? 9.732 -14.497 7.006 1.00 89.25 275 SER A C 1
ATOM 2200 O O . SER A 1 275 ? 10.322 -13.554 7.528 1.00 89.25 275 SER A O 1
ATOM 2202 N N . ASP A 1 276 ? 10.220 -15.128 5.936 1.00 88.25 276 ASP A N 1
ATOM 2203 C CA . ASP A 1 276 ? 11.447 -14.768 5.214 1.00 88.25 276 ASP A CA 1
ATOM 2204 C C . ASP A 1 276 ? 11.208 -13.754 4.080 1.00 88.25 276 ASP A C 1
ATOM 2206 O O . ASP A 1 276 ? 12.147 -13.336 3.389 1.00 88.25 276 ASP A O 1
ATOM 2210 N N . LYS A 1 277 ? 9.956 -13.328 3.882 1.00 88.31 277 LYS A N 1
ATOM 2211 C CA . LYS A 1 277 ? 9.612 -12.263 2.947 1.00 88.31 277 LYS A CA 1
ATOM 2212 C C . LYS A 1 277 ? 10.265 -10.960 3.398 1.00 88.31 277 LYS A C 1
ATOM 2214 O O . LYS A 1 277 ? 9.969 -10.429 4.461 1.00 88.31 277 LYS A O 1
ATOM 2219 N N . LYS A 1 278 ? 11.110 -10.396 2.536 1.00 91.00 278 LYS A N 1
ATOM 2220 C CA . LYS A 1 278 ? 11.711 -9.077 2.764 1.00 91.00 278 LYS A CA 1
ATOM 2221 C C . LYS A 1 278 ? 10.625 -8.005 2.784 1.00 91.00 278 LYS A C 1
ATOM 2223 O O . LYS A 1 278 ? 9.944 -7.812 1.778 1.00 91.00 278 LYS A O 1
ATOM 2228 N N . THR A 1 279 ? 10.502 -7.313 3.907 1.00 93.69 279 THR A N 1
ATOM 2229 C CA . THR A 1 279 ? 9.502 -6.270 4.143 1.00 93.69 279 THR A CA 1
ATOM 2230 C C . THR A 1 279 ? 10.021 -5.281 5.182 1.00 93.69 279 THR A C 1
ATOM 2232 O O . THR A 1 279 ? 10.838 -5.646 6.027 1.00 93.69 279 THR A O 1
ATOM 2235 N N . ILE A 1 280 ? 9.525 -4.045 5.156 1.00 94.38 280 ILE A N 1
ATOM 2236 C CA . ILE A 1 280 ? 9.667 -3.114 6.282 1.00 94.38 280 ILE A CA 1
ATOM 2237 C C . ILE A 1 280 ? 8.490 -3.212 7.265 1.00 94.38 280 ILE A C 1
ATOM 2239 O O . ILE A 1 280 ? 8.423 -2.436 8.218 1.00 94.38 280 ILE A O 1
ATOM 2243 N N . ALA A 1 281 ? 7.543 -4.130 7.076 1.00 95.12 281 ALA A N 1
ATOM 2244 C CA . ALA A 1 281 ? 6.521 -4.416 8.075 1.00 95.12 281 ALA A CA 1
ATOM 2245 C C . ALA A 1 281 ? 7.150 -4.930 9.384 1.00 95.12 281 ALA A C 1
ATOM 2247 O O . ALA A 1 281 ? 8.205 -5.562 9.393 1.00 95.12 281 ALA A O 1
ATOM 2248 N N . ASN A 1 282 ? 6.505 -4.641 10.513 1.00 94.50 282 ASN A N 1
ATOM 2249 C CA . ASN A 1 282 ? 6.977 -5.067 11.833 1.00 94.50 282 ASN A CA 1
ATOM 2250 C C . ASN A 1 282 ? 6.492 -6.482 12.173 1.00 94.50 282 ASN A C 1
ATOM 2252 O O . ASN A 1 282 ? 7.050 -7.129 13.053 1.00 94.50 282 ASN A O 1
ATOM 2256 N N . TRP A 1 283 ? 5.455 -6.944 11.475 1.00 97.06 283 TRP A N 1
ATOM 2257 C CA . TRP A 1 283 ? 4.772 -8.203 11.718 1.00 97.06 283 TRP A CA 1
ATOM 2258 C C . TRP A 1 283 ? 4.446 -8.892 10.397 1.00 97.06 283 TRP A C 1
ATOM 2260 O O . TRP A 1 283 ? 4.337 -8.239 9.358 1.00 97.06 283 TRP A O 1
ATOM 2270 N N . HIS A 1 284 ? 4.231 -10.202 10.446 1.00 97.44 284 HIS A N 1
ATOM 2271 C CA . HIS A 1 284 ? 3.647 -10.941 9.335 1.00 97.44 284 HIS A CA 1
ATOM 2272 C C . HIS A 1 284 ? 2.506 -11.855 9.781 1.00 97.44 284 HIS A C 1
ATOM 2274 O O . HIS A 1 284 ? 2.391 -12.234 10.953 1.00 97.44 284 HIS A O 1
ATOM 2280 N N . VAL A 1 285 ? 1.688 -12.227 8.805 1.00 96.62 285 VAL A N 1
ATOM 2281 C CA . VAL A 1 285 ? 0.807 -13.396 8.842 1.00 96.62 285 VAL A CA 1
ATOM 2282 C C . VAL A 1 285 ? 0.992 -14.187 7.549 1.00 96.62 285 VAL A C 1
ATOM 2284 O O . VAL A 1 285 ? 1.410 -13.628 6.540 1.00 96.62 285 VAL A O 1
ATOM 2287 N N . ASN A 1 286 ? 0.666 -15.478 7.546 1.00 94.06 286 ASN A N 1
ATOM 2288 C CA . ASN A 1 286 ? 0.973 -16.331 6.395 1.00 94.06 286 ASN A CA 1
ATOM 2289 C C . ASN A 1 286 ? 0.015 -16.122 5.220 1.00 94.06 286 ASN A C 1
ATOM 2291 O O . ASN A 1 286 ? 0.422 -16.243 4.064 1.00 94.06 286 ASN A O 1
ATOM 2295 N N . THR A 1 287 ? -1.264 -15.878 5.510 1.00 93.75 287 THR A N 1
ATOM 2296 C CA . THR A 1 287 ? -2.332 -15.918 4.505 1.00 93.75 287 THR A CA 1
ATOM 2297 C C . THR A 1 287 ? -3.341 -14.789 4.681 1.00 93.75 287 THR A C 1
ATOM 2299 O O . THR A 1 287 ? -3.492 -14.232 5.769 1.00 93.75 287 THR A O 1
ATOM 2302 N N . SER A 1 288 ? -4.084 -14.486 3.616 1.00 93.62 288 SER A N 1
ATOM 2303 C CA . SER A 1 288 ? -5.206 -13.546 3.671 1.00 93.62 288 SER A CA 1
ATOM 2304 C C . SER A 1 288 ? -6.310 -13.999 4.631 1.00 93.62 288 SER A C 1
ATOM 2306 O O . SER A 1 288 ? -6.899 -13.179 5.332 1.00 93.62 288 SER A O 1
ATOM 2308 N N . ASP A 1 289 ? -6.538 -15.309 4.757 1.00 93.50 289 ASP A N 1
ATOM 2309 C CA . ASP A 1 289 ? -7.488 -15.861 5.729 1.00 93.50 289 ASP A CA 1
ATOM 2310 C C . ASP A 1 289 ? -7.090 -15.519 7.175 1.00 93.50 289 ASP A C 1
ATOM 2312 O O . ASP A 1 289 ? -7.962 -15.289 8.016 1.00 93.50 289 ASP A O 1
ATOM 2316 N N . ASP A 1 290 ? -5.789 -15.450 7.478 1.00 94.69 290 ASP A N 1
ATOM 2317 C CA . ASP A 1 290 ? -5.315 -15.024 8.797 1.00 94.69 290 ASP A CA 1
ATOM 2318 C C . ASP A 1 290 ? -5.651 -13.545 9.052 1.00 94.69 290 ASP A C 1
ATOM 2320 O O . ASP A 1 290 ? -6.115 -13.225 10.145 1.00 94.69 290 ASP A O 1
ATOM 2324 N N . ILE A 1 291 ? -5.526 -12.656 8.054 1.00 96.50 291 ILE A N 1
ATOM 2325 C CA . ILE A 1 291 ? -5.983 -11.256 8.174 1.00 96.50 291 ILE A CA 1
ATOM 2326 C C . ILE A 1 291 ? -7.491 -11.198 8.424 1.00 96.50 291 ILE A C 1
ATOM 2328 O O . ILE A 1 291 ? -7.930 -10.522 9.354 1.00 96.50 291 ILE A O 1
ATOM 2332 N N . VAL A 1 292 ? -8.296 -11.938 7.656 1.00 95.12 292 VAL A N 1
ATOM 2333 C CA . VAL A 1 292 ? -9.758 -11.965 7.837 1.00 95.12 292 VAL A CA 1
ATOM 2334 C C . VAL A 1 292 ? -10.134 -12.442 9.245 1.00 95.12 292 VAL A C 1
ATOM 2336 O O . VAL A 1 292 ? -11.038 -11.881 9.868 1.00 95.12 292 VAL A O 1
ATOM 2339 N N . ARG A 1 293 ? -9.418 -13.428 9.799 1.00 93.94 293 ARG A N 1
ATOM 2340 C CA . ARG A 1 293 ? -9.611 -13.885 11.188 1.00 93.94 293 ARG A CA 1
ATOM 2341 C C . ARG A 1 293 ? -9.166 -12.854 12.223 1.00 93.94 293 ARG A C 1
ATOM 2343 O O . ARG A 1 293 ? -9.845 -12.704 13.240 1.00 93.94 293 ARG A O 1
ATOM 2350 N N . VAL A 1 294 ? -8.070 -12.133 11.980 1.00 95.75 294 VAL A N 1
ATOM 2351 C CA . VAL A 1 294 ? -7.641 -11.011 12.832 1.00 95.75 294 VAL A CA 1
ATOM 2352 C C . VAL A 1 294 ? -8.743 -9.956 12.881 1.00 95.75 294 VAL A C 1
ATOM 2354 O O . VAL A 1 294 ? -9.161 -9.584 13.976 1.00 95.75 294 VAL A O 1
ATOM 2357 N N . ILE A 1 295 ? -9.301 -9.558 11.732 1.00 95.88 295 ILE A N 1
ATOM 2358 C CA . ILE A 1 295 ? -10.435 -8.621 11.673 1.00 95.88 295 ILE A CA 1
ATOM 2359 C C . ILE A 1 295 ? -11.636 -9.184 12.440 1.00 95.88 295 ILE A C 1
ATOM 2361 O O . ILE A 1 295 ? -12.212 -8.488 13.274 1.00 95.88 295 ILE A O 1
ATOM 2365 N N . GLY A 1 296 ? -11.967 -10.461 12.230 1.00 94.44 296 GLY A N 1
ATOM 2366 C CA . GLY A 1 296 ? -13.017 -11.158 12.976 1.00 94.44 296 GLY A CA 1
ATOM 2367 C C . GLY A 1 296 ? -12.825 -11.096 14.495 1.00 94.44 296 GLY A C 1
ATOM 2368 O O . GLY A 1 296 ? -13.796 -10.963 15.236 1.00 94.44 296 GLY A O 1
ATOM 2369 N N . THR A 1 297 ? -11.580 -11.123 14.968 1.00 93.75 297 THR A N 1
ATOM 2370 C CA . THR A 1 297 ? -11.247 -11.023 16.397 1.00 93.75 297 THR A CA 1
ATOM 2371 C C . THR A 1 297 ? -11.389 -9.593 16.914 1.00 93.75 297 THR A C 1
ATOM 2373 O O . THR A 1 297 ? -11.956 -9.395 17.986 1.00 93.75 297 THR A O 1
ATOM 2376 N N . LEU A 1 298 ? -10.965 -8.589 16.133 1.00 94.00 298 LEU A N 1
ATOM 2377 C CA . LEU A 1 298 ? -11.129 -7.165 16.470 1.00 94.00 298 LEU A CA 1
ATOM 2378 C C . LEU A 1 298 ? -12.605 -6.784 16.668 1.00 94.00 298 LEU A C 1
ATOM 2380 O O . LEU A 1 298 ? -12.924 -5.980 17.544 1.00 94.00 298 LEU A O 1
ATOM 2384 N N . VAL A 1 299 ? -13.510 -7.392 15.892 1.00 93.75 299 VAL A N 1
ATOM 2385 C CA . VAL A 1 299 ? -14.967 -7.170 15.986 1.00 93.75 299 VAL A CA 1
ATOM 2386 C C . VAL A 1 299 ? -15.686 -8.161 16.918 1.00 93.75 299 VAL A C 1
ATOM 2388 O O . VAL A 1 299 ? -16.917 -8.234 16.914 1.00 93.75 299 VAL A O 1
ATOM 2391 N N . GLY A 1 300 ? -14.944 -8.957 17.699 1.00 86.31 300 GLY A N 1
ATOM 2392 C CA . GLY A 1 300 ? -15.496 -9.883 18.697 1.00 86.31 300 GLY A CA 1
ATOM 2393 C C . GLY A 1 300 ? -16.255 -11.089 18.125 1.00 86.31 300 GLY A C 1
ATOM 2394 O O . GLY A 1 300 ? -17.090 -11.673 18.813 1.00 86.31 300 GLY A O 1
ATOM 2395 N N . ALA A 1 301 ? -16.009 -11.463 16.867 1.00 71.62 301 ALA A N 1
ATOM 2396 C CA . ALA A 1 301 ? -16.693 -12.557 16.174 1.00 71.62 301 ALA A CA 1
ATOM 2397 C C . ALA A 1 301 ? -15.975 -13.922 16.259 1.00 71.62 301 ALA A C 1
ATOM 2399 O O . ALA A 1 301 ? -16.495 -14.907 15.735 1.00 71.62 301 ALA A O 1
ATOM 2400 N N . GLY A 1 302 ? -14.824 -14.021 16.935 1.00 60.06 302 GLY A N 1
ATOM 2401 C CA . GLY A 1 302 ? -14.142 -15.297 17.173 1.00 60.06 302 GLY A CA 1
ATOM 2402 C C . GLY A 1 302 ? -12.898 -15.185 18.059 1.00 60.06 302 GLY A C 1
ATOM 2403 O O . GLY A 1 302 ? -12.312 -14.116 18.174 1.00 60.06 302 GLY A O 1
ATOM 2404 N N . ASN A 1 303 ? -12.487 -16.307 18.663 1.00 55.56 303 ASN A N 1
ATOM 2405 C CA . ASN A 1 303 ? -11.173 -16.449 19.299 1.00 55.56 303 ASN A CA 1
ATOM 2406 C C . ASN A 1 303 ? -10.158 -16.872 18.232 1.00 55.56 303 ASN A C 1
ATOM 2408 O O . ASN A 1 303 ? -10.178 -18.023 17.785 1.00 55.56 303 ASN A O 1
ATOM 2412 N N . PHE A 1 304 ? -9.269 -15.970 17.827 1.00 56.12 304 PHE A N 1
ATOM 2413 C CA . PHE A 1 304 ? -8.142 -16.318 16.969 1.00 56.12 304 PHE A CA 1
ATOM 2414 C C . PHE A 1 304 ? -6.941 -16.734 17.816 1.00 56.12 304 PHE A C 1
ATOM 2416 O O . PHE A 1 304 ? -6.354 -15.928 18.528 1.00 56.12 304 PHE A O 1
ATOM 2423 N N . ASP A 1 305 ? -6.580 -18.014 17.729 1.00 56.19 305 ASP A N 1
ATOM 2424 C CA . ASP A 1 305 ? -5.379 -18.561 18.355 1.00 56.19 305 ASP A CA 1
ATOM 2425 C C . ASP A 1 305 ? -4.335 -18.837 17.266 1.00 56.19 305 ASP A C 1
ATOM 2427 O O . ASP A 1 305 ? -4.393 -19.852 16.560 1.00 56.19 305 ASP A O 1
ATOM 2431 N N . ILE A 1 306 ? -3.379 -17.917 17.107 1.00 55.62 306 ILE A N 1
ATOM 2432 C CA . ILE A 1 306 ? -2.310 -18.019 16.098 1.00 55.62 306 ILE A CA 1
ATOM 2433 C C . ILE A 1 306 ? -1.520 -19.319 16.261 1.00 55.62 306 ILE A C 1
ATOM 2435 O O . ILE A 1 306 ? -1.109 -19.913 15.262 1.00 55.62 306 ILE A O 1
ATOM 2439 N N . LYS A 1 307 ? -1.376 -19.830 17.492 1.00 45.91 307 LYS A N 1
ATOM 2440 C CA . LYS A 1 307 ? -0.641 -21.075 17.760 1.00 45.91 307 LYS A CA 1
ATOM 2441 C C . LYS A 1 307 ? -1.284 -22.282 17.074 1.00 45.91 307 LYS A C 1
ATOM 2443 O O . LYS A 1 307 ? -0.575 -23.185 16.631 1.00 45.91 307 LYS A O 1
ATOM 2448 N N . LYS A 1 308 ? -2.610 -22.295 16.893 1.00 49.12 308 LYS A N 1
ATOM 2449 C CA . LYS A 1 308 ? -3.294 -23.347 16.118 1.00 49.12 308 LYS A CA 1
ATOM 2450 C C . LYS A 1 308 ? -3.058 -23.217 14.612 1.00 49.12 308 LYS A C 1
ATOM 2452 O O . LYS A 1 308 ? -2.880 -24.244 13.960 1.00 49.12 308 LYS A O 1
ATOM 2457 N N . SER A 1 309 ? -2.990 -21.995 14.071 1.00 47.50 309 SER A N 1
ATOM 2458 C CA . SER A 1 309 ? -2.628 -21.764 12.657 1.00 47.50 309 SER A CA 1
ATOM 2459 C C . SER A 1 309 ? -1.178 -22.201 12.380 1.00 47.50 309 SER A C 1
ATOM 2461 O O . SER A 1 309 ? -0.918 -22.916 11.414 1.00 47.50 309 SER A O 1
ATOM 2463 N N . MET A 1 310 ? -0.259 -21.911 13.315 1.00 47.06 310 MET A N 1
ATOM 2464 C CA . MET A 1 310 ? 1.139 -22.374 13.290 1.00 47.06 310 MET A CA 1
ATOM 2465 C C . MET A 1 310 ? 1.267 -23.907 13.247 1.00 47.06 310 MET A C 1
ATOM 2467 O O . MET A 1 310 ? 2.139 -24.434 12.559 1.00 47.06 310 MET A O 1
ATOM 2471 N N . THR A 1 311 ? 0.400 -24.633 13.964 1.00 39.72 311 THR A N 1
ATOM 2472 C CA . THR A 1 311 ? 0.482 -26.102 14.082 1.00 39.72 311 THR A CA 1
ATOM 2473 C C . THR A 1 311 ? -0.077 -26.822 12.848 1.00 39.72 311 THR A C 1
ATOM 2475 O O . THR A 1 311 ? 0.423 -27.877 12.465 1.00 39.72 311 THR A O 1
ATOM 2478 N N . LEU A 1 312 ? -1.094 -26.253 12.191 1.00 42.50 312 LEU A N 1
ATOM 2479 C CA . LEU A 1 312 ? -1.737 -26.856 11.015 1.00 42.50 312 LEU A CA 1
ATOM 2480 C C . LEU A 1 312 ? -0.888 -26.764 9.735 1.00 42.50 312 LEU A C 1
ATOM 2482 O O . LEU A 1 312 ? -1.124 -27.530 8.805 1.00 42.50 312 LEU A O 1
ATOM 2486 N N . GLN A 1 313 ? 0.098 -25.862 9.685 1.00 43.72 313 GLN A N 1
ATOM 2487 C CA . GLN A 1 313 ? 0.946 -25.650 8.504 1.00 43.72 313 GLN A CA 1
ATOM 2488 C C . GLN A 1 313 ? 2.383 -26.171 8.652 1.00 43.72 313 GLN A C 1
ATOM 2490 O O . GLN A 1 313 ? 3.117 -26.159 7.667 1.00 43.72 313 GLN A O 1
ATOM 2495 N N . ASN A 1 314 ? 2.797 -26.661 9.829 1.00 36.31 314 ASN A N 1
ATOM 2496 C CA . ASN A 1 314 ? 4.175 -27.120 10.033 1.00 36.31 314 ASN A CA 1
ATOM 2497 C C . ASN A 1 314 ? 4.275 -28.437 10.839 1.00 36.31 314 ASN A C 1
ATOM 2499 O O . ASN A 1 314 ? 4.598 -28.421 12.027 1.00 36.31 314 ASN A O 1
ATOM 2503 N N . PRO A 1 315 ? 4.048 -29.612 10.211 1.00 32.06 315 PRO A N 1
ATOM 2504 C CA . PRO A 1 315 ? 4.207 -30.910 10.877 1.00 32.06 315 PRO A CA 1
ATOM 2505 C C . PRO A 1 315 ? 5.671 -31.313 11.140 1.00 32.06 315 PRO A C 1
ATOM 2507 O O . PRO A 1 315 ? 5.904 -32.342 11.768 1.00 32.06 315 PRO A O 1
ATOM 2510 N N . GLN A 1 316 ? 6.666 -30.567 10.633 1.00 35.97 316 GLN A N 1
ATOM 2511 C CA . GLN A 1 316 ? 8.058 -31.038 10.528 1.00 35.97 316 GLN A CA 1
ATOM 2512 C C . GLN A 1 316 ? 9.130 -30.127 11.147 1.00 35.97 316 GLN A C 1
ATOM 2514 O O . GLN A 1 316 ? 10.237 -30.031 10.626 1.00 35.97 316 GLN A O 1
ATOM 2519 N N . HIS A 1 317 ? 8.880 -29.526 12.310 1.00 35.34 317 HIS A N 1
ATOM 2520 C CA . HIS A 1 317 ? 9.980 -28.971 13.109 1.00 35.34 317 HIS A CA 1
ATOM 2521 C C . HIS A 1 317 ? 9.970 -29.469 14.554 1.00 35.34 317 HIS A C 1
ATOM 2523 O O . HIS A 1 317 ? 9.780 -28.723 15.502 1.00 35.34 317 HIS A O 1
ATOM 2529 N N . ASN A 1 318 ? 10.260 -30.762 14.702 1.00 31.58 318 ASN A N 1
ATOM 2530 C CA . ASN A 1 318 ? 10.947 -31.293 15.877 1.00 31.58 318 ASN A CA 1
ATOM 2531 C C . ASN A 1 318 ? 12.243 -31.962 15.397 1.00 31.58 318 ASN A C 1
ATOM 2533 O O . ASN A 1 318 ? 12.271 -33.157 15.117 1.00 31.58 318 ASN A O 1
ATOM 2537 N N . SER A 1 319 ? 13.314 -31.179 15.248 1.00 31.97 319 SER A N 1
ATOM 2538 C CA . SER A 1 319 ? 14.677 -31.712 15.124 1.00 31.97 319 SER A CA 1
ATOM 2539 C C . SER A 1 319 ? 15.697 -30.700 15.676 1.00 31.97 319 SER A C 1
ATOM 2541 O O . SER A 1 319 ? 15.572 -29.506 15.385 1.00 31.97 319 SER A O 1
ATOM 2543 N N . PRO A 1 320 ? 16.675 -31.128 16.498 1.00 32.25 320 PRO A N 1
ATOM 2544 C CA . PRO A 1 320 ? 17.577 -30.235 17.219 1.00 32.25 320 PRO A CA 1
ATOM 2545 C C . PRO A 1 320 ? 18.707 -29.737 16.304 1.00 32.25 320 PRO A C 1
ATOM 2547 O O . PRO A 1 320 ? 19.692 -30.431 16.076 1.00 32.25 320 PRO A O 1
ATOM 2550 N N . VAL A 1 321 ? 18.586 -28.512 15.779 1.00 35.78 321 VAL A N 1
ATOM 2551 C CA . VAL A 1 321 ? 19.630 -27.861 14.946 1.00 35.78 321 VAL A CA 1
ATOM 2552 C C . VAL A 1 321 ? 20.473 -26.845 15.745 1.00 35.78 321 VAL A C 1
ATOM 2554 O O . VAL A 1 321 ? 21.372 -26.197 15.210 1.00 35.78 321 VAL A O 1
ATOM 2557 N N . LEU A 1 322 ? 20.261 -26.722 17.059 1.00 35.84 322 LEU A N 1
ATOM 2558 C CA . LEU A 1 322 ? 20.960 -25.722 17.881 1.00 35.84 322 LEU A CA 1
ATOM 2559 C C . LEU A 1 322 ? 22.437 -26.047 18.192 1.00 35.84 322 LEU A C 1
ATOM 2561 O O . LEU A 1 322 ? 23.165 -25.152 18.616 1.00 35.84 322 LEU A O 1
ATOM 2565 N N . ASP A 1 323 ? 22.934 -27.251 17.890 1.00 37.44 323 ASP A N 1
ATOM 2566 C CA . ASP A 1 323 ? 24.307 -27.637 18.260 1.00 37.44 323 ASP A CA 1
ATOM 2567 C C . ASP A 1 323 ? 25.400 -27.246 17.244 1.00 37.44 323 ASP A C 1
ATOM 2569 O O . ASP A 1 323 ? 26.583 -27.219 17.591 1.00 37.44 323 ASP A O 1
ATOM 2573 N N . ASN A 1 324 ? 25.053 -26.856 16.009 1.00 39.75 324 ASN A N 1
ATOM 2574 C CA . ASN A 1 324 ? 26.060 -26.625 14.955 1.00 39.75 324 ASN A CA 1
ATOM 2575 C C . ASN A 1 324 ? 26.621 -25.192 14.866 1.00 39.75 324 ASN A C 1
ATOM 2577 O O . ASN A 1 324 ? 27.715 -24.993 14.331 1.00 39.75 324 ASN A O 1
ATOM 2581 N N . TRP A 1 325 ? 25.945 -24.187 15.431 1.00 39.44 325 TRP A N 1
ATOM 2582 C CA . TRP A 1 325 ? 26.403 -22.788 15.360 1.00 39.44 325 TRP A CA 1
ATOM 2583 C C . TRP A 1 325 ? 27.576 -22.484 16.303 1.00 39.44 325 TRP A C 1
ATOM 2585 O O . TRP A 1 325 ? 28.439 -21.658 15.996 1.00 39.44 325 TRP A O 1
ATOM 2595 N N . SER A 1 326 ? 27.674 -23.216 17.417 1.00 40.47 326 SER A N 1
ATOM 2596 C CA . SER A 1 326 ? 28.761 -23.062 18.392 1.00 40.47 326 SER A CA 1
ATOM 2597 C C . SER A 1 326 ? 30.126 -23.529 17.855 1.00 40.47 326 SER A C 1
ATOM 2599 O O . SER A 1 326 ? 31.166 -22.978 18.229 1.00 40.47 326 SER A O 1
ATOM 2601 N N . ASN A 1 327 ? 30.137 -24.494 16.928 1.00 38.44 327 ASN A N 1
ATOM 2602 C CA . ASN A 1 327 ? 31.356 -25.022 16.310 1.00 38.44 327 ASN A CA 1
ATOM 2603 C C . ASN A 1 327 ? 31.870 -24.144 15.157 1.00 38.44 327 ASN A C 1
ATOM 2605 O O . ASN A 1 327 ? 33.087 -24.012 14.977 1.00 38.44 327 ASN A O 1
ATOM 2609 N N . LEU A 1 328 ? 30.976 -23.470 14.425 1.00 38.88 328 LEU A N 1
ATOM 2610 C CA . LEU A 1 328 ? 31.361 -22.540 13.358 1.00 38.88 328 LEU A CA 1
ATOM 2611 C C . LEU A 1 328 ? 32.016 -21.268 13.926 1.00 38.88 328 LEU A C 1
ATOM 2613 O O . LEU A 1 328 ? 33.083 -20.864 13.460 1.00 38.88 328 LEU A O 1
ATOM 2617 N N . ALA A 1 329 ? 31.463 -20.707 15.008 1.00 40.94 329 ALA A N 1
ATOM 2618 C CA . ALA A 1 329 ? 32.027 -19.534 15.683 1.00 40.94 329 ALA A CA 1
ATOM 2619 C C . ALA A 1 329 ? 33.444 -19.789 16.243 1.00 40.94 329 ALA A C 1
ATOM 2621 O O . ALA A 1 329 ? 34.337 -18.947 16.113 1.00 40.94 329 ALA A O 1
ATOM 2622 N N . LYS A 1 330 ? 33.697 -20.988 16.791 1.00 45.53 330 LYS A N 1
ATOM 2623 C CA . LYS A 1 330 ? 35.034 -21.398 17.268 1.00 45.53 330 LYS A CA 1
ATOM 2624 C C . LYS A 1 330 ? 36.048 -21.562 16.131 1.00 45.53 330 LYS A C 1
ATOM 2626 O O . LYS A 1 330 ? 37.236 -21.303 16.328 1.00 45.53 330 LYS A O 1
ATOM 2631 N N . THR A 1 331 ? 35.592 -21.953 14.943 1.00 45.03 331 THR A N 1
ATOM 2632 C CA . THR A 1 331 ? 36.456 -22.170 13.773 1.00 45.03 331 THR A CA 1
ATOM 2633 C C . THR A 1 331 ? 36.875 -20.843 13.136 1.00 45.03 331 THR A C 1
ATOM 2635 O O . THR A 1 331 ? 38.054 -20.651 12.831 1.00 45.03 331 THR A O 1
ATOM 2638 N N . VAL A 1 332 ? 35.954 -19.879 13.047 1.00 43.50 332 VAL A N 1
ATOM 2639 C CA . VAL A 1 332 ? 36.234 -18.526 12.533 1.00 43.50 332 VAL A CA 1
ATOM 2640 C C . VAL A 1 332 ? 37.173 -17.752 13.469 1.00 43.50 332 VAL A C 1
ATOM 2642 O O . VAL A 1 332 ? 38.125 -17.122 13.005 1.00 43.50 332 VAL A O 1
ATOM 2645 N N . HIS A 1 333 ? 37.010 -17.879 14.792 1.00 42.56 333 HIS A N 1
ATOM 2646 C CA . HIS A 1 333 ? 37.915 -17.238 15.757 1.00 42.56 333 HIS A CA 1
ATOM 2647 C C . HIS A 1 333 ? 39.352 -17.799 15.700 1.00 42.56 333 HIS A C 1
ATOM 2649 O O . HIS A 1 333 ? 40.325 -17.071 15.910 1.00 42.56 333 HIS A O 1
ATOM 2655 N N . ARG A 1 334 ? 39.510 -19.088 15.368 1.00 44.25 334 ARG A N 1
ATOM 2656 C CA . ARG A 1 334 ? 40.822 -19.745 15.234 1.00 44.25 334 ARG A CA 1
ATOM 2657 C C . ARG A 1 334 ? 41.551 -19.367 13.937 1.00 44.25 334 ARG A C 1
ATOM 2659 O O . ARG A 1 334 ? 42.780 -19.351 13.929 1.00 44.25 334 ARG A O 1
ATOM 2666 N N . LEU A 1 335 ? 40.817 -19.029 12.875 1.00 41.16 335 LEU A N 1
ATOM 2667 C CA . LEU A 1 335 ? 41.376 -18.531 11.611 1.00 41.16 335 LEU A CA 1
ATOM 2668 C C . LEU A 1 335 ? 41.785 -17.051 11.700 1.00 41.16 335 LEU A C 1
ATOM 2670 O O . LEU A 1 335 ? 42.844 -16.690 11.192 1.00 41.16 335 LEU A O 1
ATOM 2674 N N . GLY A 1 336 ? 41.031 -16.222 12.432 1.00 39.09 336 GLY A N 1
ATOM 2675 C CA . GLY A 1 336 ? 41.350 -14.798 12.619 1.00 39.09 336 GLY A CA 1
ATOM 2676 C C . GLY A 1 336 ? 42.689 -14.528 13.322 1.00 39.09 336 GLY A C 1
ATOM 2677 O O . GLY A 1 336 ? 43.367 -13.558 13.001 1.00 39.09 336 GLY A O 1
ATOM 2678 N N . LYS A 1 337 ? 43.139 -15.417 14.221 1.00 45.94 337 LYS A N 1
ATOM 2679 C CA . LYS A 1 337 ? 44.440 -15.278 14.910 1.00 45.94 337 LYS A CA 1
ATOM 2680 C C . LYS A 1 337 ? 45.663 -15.664 14.067 1.00 45.94 337 LYS A C 1
ATOM 2682 O O . LYS A 1 337 ? 46.779 -15.403 14.498 1.00 45.94 337 LYS A O 1
ATOM 2687 N N . LYS A 1 338 ? 45.487 -16.271 12.887 1.00 46.47 338 LYS A N 1
ATOM 2688 C CA . LYS A 1 338 ? 46.600 -16.651 11.994 1.00 46.47 338 LYS A CA 1
ATOM 2689 C C . LYS A 1 338 ? 46.916 -15.621 10.903 1.00 46.47 338 LYS A C 1
ATOM 2691 O O . LYS A 1 338 ? 47.864 -15.832 10.163 1.00 46.47 338 LYS A O 1
ATOM 2696 N N . ILE A 1 339 ? 46.151 -14.531 10.814 1.00 42.47 339 ILE A N 1
ATOM 2697 C CA . ILE A 1 339 ? 46.319 -13.478 9.792 1.00 42.47 339 ILE A CA 1
ATOM 2698 C C . ILE A 1 339 ? 46.972 -12.204 10.385 1.00 42.47 339 ILE A C 1
ATOM 2700 O O . ILE A 1 339 ? 47.211 -11.233 9.680 1.00 42.47 339 ILE A O 1
ATOM 2704 N N . MET A 1 340 ? 47.325 -12.210 11.677 1.00 43.00 340 MET A N 1
ATOM 2705 C CA . MET A 1 340 ? 48.046 -11.116 12.352 1.00 43.00 340 MET A CA 1
ATOM 2706 C C . MET A 1 340 ? 49.430 -11.544 12.877 1.00 43.00 340 MET A C 1
ATOM 2708 O O . MET A 1 340 ? 49.769 -11.268 14.028 1.00 43.00 340 MET A O 1
ATOM 2712 N N . VAL A 1 341 ? 50.219 -12.223 12.039 1.00 41.19 341 VAL A N 1
ATOM 2713 C CA . VAL A 1 341 ? 51.688 -12.303 12.166 1.00 41.19 341 VAL A CA 1
ATOM 2714 C C . VAL A 1 341 ? 52.299 -12.061 10.800 1.00 41.19 341 VAL A C 1
ATOM 2716 O O . VAL A 1 341 ? 51.817 -12.713 9.846 1.00 41.19 341 VAL A O 1
#

Nearest PDB structures (foldseek):
  5dxo-assembly2_B  TM=9.004E-01  e=2.839E-38  Aspergillus fumigatus Af293
  5dxn-assembly1_A  TM=8.775E-01  e=7.651E-37  Aspergillus fumigatus Af293
  5dx9-assembly1_A  TM=8.023E-01  e=3.631E-36  Cryptococcus neoformans
  5dxi-assembly2_B  TM=8.275E-01  e=3.535E-35  Candida albicans SC5314
  5dxi-assembly1_A  TM=8.186E-01  e=4.769E-35  Candida albicans SC5314

Secondary structure (DSSP, 8-state):
-HHHHHHHHTS-HHHHHHHHHHHHHHHHHHHTT-SPPPBP-HHHHHHHHHH-SSEEEEE-SBTTTB---SSGGG-PPPHHHHHHHHHHHHSTTEEEEEE-SS-HHHHHHHHTTSTTEEEEEGGGTEEE-TT-SS-EETTTTS--THHHHHHHHHHHHHHHSTT-EEEE-SS-EEEE-TTS-HHHHHHHHHHHHHHHIIIIITTSSEEEEEETTEEEEEETT-SHHHHHHHHHHT-TT--EEEEEE-STTTHHHHHHHHTSSS-TTTEEEEEES-TTS--S-SEEES-HHHHHHHHHHHTTS----HHHHHHHH-TT--S--TTSHHHHHHHHHHHHTTS--

pLDDT: mean 84.25, std 18.03, range [31.58, 98.62]

InterPro domains:
  IPR001830 Glycosyl transferase, family 20 [PTHR10788] (2-297)
  IPR003337 Trehalose-phosphatase [PF02358] (58-286)
  IPR003337 Trehalose-phosphatase [TIGR00685] (52-299)
  IPR006379 HAD-superfamily hydrolase, subfamily IIB [TIGR01484] (56-257)
  IPR023214 HAD superfamily [G3DSA:3.40.50.1000] (57-285)
  IPR036412 HAD-like superfamily [SSF56784] (55-299)

Mean predicted aligned error: 12.03 Å

Foldseek 3Di:
DVVVVCVVVVDDPVRVVVVVVVVVVVVVVVVVVQFFQAADPLVLVLVLLVPWQAEEEEEEQDQAQFDHDPDPLVRAGDPLSLVLLLLQQPPPNYQAEHFYLADPVSCCVRNVPRAQYWYHYNQRQWIAGNVGPDIDGPCPPPDPVLVVVLVVLLVVLPVVWPPWDWDDDPFKIKIARPGTDPVVLVVSVVVSVVCCVVPPVVPHQWDWDDDDRMIMIGGPCGHNLVVLLVVCVVCVRGQAYEHEEADPRSLSVLVSVVPDPHDPSRYFYEYADGSSDDGSGNHYDDGSVLSSVSSCVSSVNDDDDVVVVVCVPPPDPDDDPPPPVVVVVVVVVVVVVVVPD

Solvent-accessible surface area (backbone atoms only — not comparable to full-atom values): 18838 Å² total; per-residue (Å²): 110,70,66,62,50,51,56,59,74,72,49,54,75,65,54,53,52,52,51,50,51,51,50,48,50,53,50,48,64,60,52,66,68,73,61,57,42,45,70,59,58,60,73,60,49,50,54,52,56,74,71,41,73,25,35,41,39,40,29,30,42,80,30,20,57,21,61,78,52,97,48,80,89,68,47,62,73,48,71,67,44,54,55,35,50,32,55,46,22,65,38,87,44,38,47,34,32,41,49,23,70,49,52,63,65,61,48,44,74,69,47,59,84,37,62,43,44,19,41,24,20,51,33,37,38,29,40,22,50,39,93,44,95,59,74,43,68,71,51,76,86,53,83,64,69,65,52,59,62,49,50,54,55,51,48,61,53,32,81,72,31,66,61,32,47,79,45,86,50,97,74,35,39,35,41,36,30,68,67,16,57,74,66,61,31,52,52,50,49,53,53,48,50,56,48,44,52,68,72,39,51,81,78,43,76,46,44,79,43,83,54,96,50,32,42,33,42,32,41,67,85,51,31,41,14,49,49,49,45,53,54,47,67,77,38,82,74,52,61,30,39,40,35,38,22,48,56,81,63,39,49,37,34,35,52,33,55,74,70,43,95,65,55,84,89,36,49,44,30,31,32,33,34,62,46,81,58,91,68,84,36,71,19,23,39,67,41,14,68,53,48,42,42,50,46,24,34,76,62,71,74,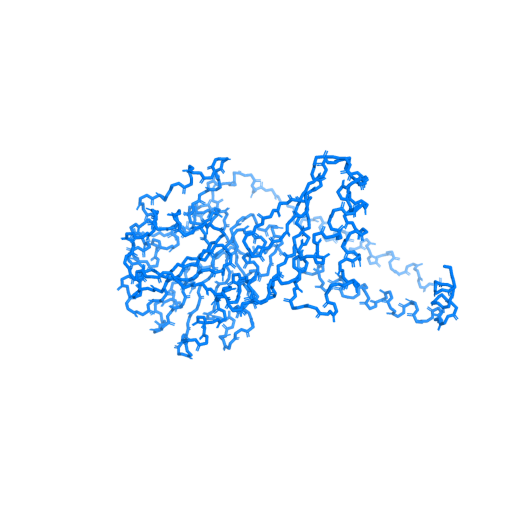49,91,76,57,68,69,58,59,56,54,76,76,49,93,83,80,87,74,92,71,81,73,60,61,66,58,53,56,56,52,53,58,61,54,60,68,68,74,78,118

Sequence (341 aa):
MQQLYRHVTGHTASFWAHSFVKQLISEVANASDSNPTPFLDVDNLLRKYHGSKKRLLFFDYDGTLTPIRKMPNAAVPPPDMLKYMQKLAEDPNNIVWVISGRDQAALDEWLGNVDNLGLSAEHGCFTKGPDSKKWINLTEELDMSWKNDVIEIFTYYTERTQGSFIEHKRSSLTWHYRMADPEYGAFQAKECQNHLENAVLSKLPVEILVGKKNLEVRPTSINKGEIVKRLLAANPGADFAFCAGDDKTDEDMFRALRKSDLSEKDFYCVTVGPSDKKTIANWHVNTSDDIVRVIGTLVGAGNFDIKKSMTLQNPQHNSPVLDNWSNLAKTVHRLGKKIMV

Radius of gyration: 23.81 Å; Cα contacts (8 Å, |Δi|>4): 515; chains: 1; bounding box: 74×50×55 Å